Protein AF-A0A838IBS9-F1 (afdb_monomer_lite)

Sequence (353 aa):
MEKLVIDPVVRAILGPSQVSQVADMREHTDAVCVGCGGPIRPEDPAPATVVLGVSEDNVLYIRLAHERCAPSQVYDIAGELHSGLHAEVSFVAYPILRAPPVVPRAMIVFELARTVVIEELGGDQLKQSYVNRGWEPVTDTWDRVTAASVDGLCVRLRDDQIVVDEEDGEIIAFSNATAPPGWWEAGTADGCLLLYGSGLGLDRFSFERLNTALQASACAAATALVDLSEQPARSATAEEPEAPVELLGYAHALLVTRYFATRGDDPVRRARKQGLSAAETADRLVAELRRGPEGARFLQYVEANQESIGRAITHAVRTGDAPGKAVSDWVRARGSEAFSQIPEALRRKADPP

pLDDT: mean 73.92, std 16.53, range [31.03, 97.75]

Foldseek 3Di:
DAQEDADVVNVVLDDPVVVVLVSCCLQPHFFAAPQPRDTRHNPDPFHWAWEFEDEPNWTFWIAIHGCVRDHRDYHHPYDPPPPDVLPPFDKAKEWAQADPPDFLRTEIEMETDSRGDTVVPDLVNVQVVVVVQVWAQAQDQPNHDDTEARPQWEWEQDPNWTWTAGPVGTRDTHPPYDHDPPNLVSCQVGFYKYKYFYPCPPVDHDSVSVNVRSNVSRMTIHGHHYDYPPPPPPPPPPPPPQLPVVLLLVLLLLLLQVVQVVLVHRLVVVCVVVVHDSNRSSVVSLVVLCVDPNSVLSVVVCVVCSVVLRVQLSVCVVVVHDSSVSSVVVCVVCVCVVVVVPDPVVVVVSDDD

Radius of gyration: 24.0 Å; chains: 1; bounding box: 52×60×62 Å

Structure (mmCIF, N/CA/C/O backbone):
data_AF-A0A838IBS9-F1
#
_entry.id   AF-A0A838IBS9-F1
#
loop_
_atom_site.group_PDB
_atom_site.id
_atom_site.type_symbol
_atom_site.label_atom_id
_atom_site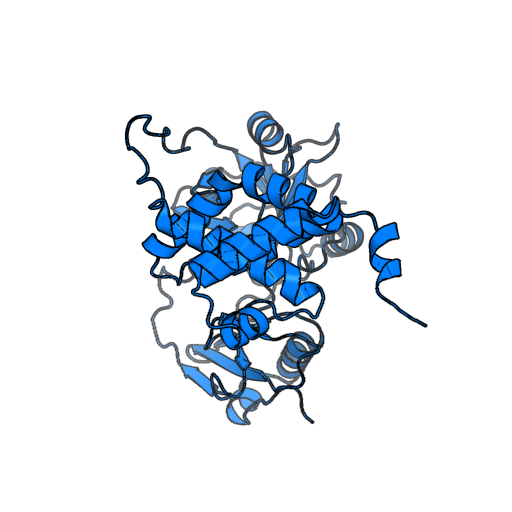.label_alt_id
_atom_site.label_comp_id
_atom_site.label_asym_id
_atom_site.label_entity_id
_atom_site.label_seq_id
_atom_site.pdbx_PDB_ins_code
_atom_site.Cartn_x
_atom_site.Cartn_y
_atom_site.Cartn_z
_atom_site.occupancy
_atom_site.B_iso_or_equiv
_atom_site.auth_seq_id
_atom_site.auth_comp_id
_atom_site.auth_asym_id
_atom_site.auth_atom_id
_atom_site.pdbx_PDB_model_num
ATOM 1 N N . MET A 1 1 ? -18.973 26.330 4.409 1.00 54.47 1 MET A N 1
ATOM 2 C CA . MET A 1 1 ? -19.674 25.032 4.329 1.00 54.47 1 MET A CA 1
ATOM 3 C C . MET A 1 1 ? -18.795 24.009 5.011 1.00 54.47 1 MET A C 1
ATOM 5 O O . MET A 1 1 ? -17.601 24.011 4.736 1.00 54.47 1 MET A O 1
ATOM 9 N N . GLU A 1 2 ? -19.353 23.218 5.923 1.00 74.50 2 GLU A N 1
ATOM 10 C CA . GLU A 1 2 ? -18.630 22.136 6.604 1.00 74.50 2 GLU A CA 1
ATOM 11 C C . GLU A 1 2 ? -18.304 21.049 5.561 1.00 74.50 2 GLU A C 1
ATOM 13 O O . GLU A 1 2 ? -19.198 20.596 4.848 1.00 74.50 2 GLU A O 1
ATOM 18 N N . LYS A 1 3 ? -17.021 20.695 5.386 1.00 85.56 3 LYS A N 1
ATOM 19 C CA . LYS A 1 3 ? -16.575 19.676 4.407 1.00 85.56 3 LYS A CA 1
ATOM 20 C C . LYS A 1 3 ? -16.765 18.239 4.9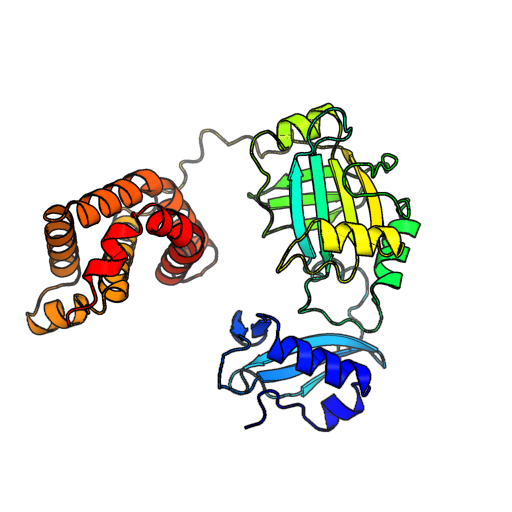06 1.00 85.56 3 LYS A C 1
ATOM 22 O O . LYS A 1 3 ? -16.649 17.292 4.124 1.00 85.56 3 LYS A O 1
ATOM 27 N N . LEU A 1 4 ? -17.033 18.091 6.198 1.00 91.12 4 LEU A N 1
ATOM 28 C CA . LEU A 1 4 ? -17.227 16.830 6.887 1.00 91.12 4 LEU A CA 1
ATOM 29 C C . LEU A 1 4 ? -18.498 16.926 7.729 1.00 91.12 4 LEU A C 1
ATOM 31 O O . LEU A 1 4 ? -18.645 17.843 8.530 1.00 91.12 4 LEU A O 1
ATOM 35 N N . VAL A 1 5 ? -19.402 15.976 7.547 1.00 93.69 5 VAL A N 1
ATOM 36 C CA . VAL A 1 5 ? -20.641 15.846 8.306 1.00 93.69 5 VAL A CA 1
ATOM 37 C C . VAL A 1 5 ? -20.498 14.623 9.199 1.00 93.69 5 VAL A C 1
ATOM 39 O O . VAL A 1 5 ? -20.396 13.492 8.723 1.00 93.69 5 VAL A O 1
ATOM 42 N N . ILE A 1 6 ? -20.473 14.863 10.506 1.00 90.75 6 ILE A N 1
ATOM 43 C CA . ILE A 1 6 ? -20.394 13.815 11.524 1.00 90.75 6 ILE A CA 1
ATOM 44 C C . ILE A 1 6 ? -21.649 13.908 12.379 1.00 90.75 6 ILE A C 1
ATOM 46 O O . ILE A 1 6 ? -21.844 14.918 13.068 1.00 90.75 6 ILE A O 1
ATOM 50 N N . ASP A 1 7 ? -22.481 12.871 12.313 1.00 91.00 7 ASP A N 1
ATOM 51 C CA . ASP A 1 7 ? -23.702 12.773 13.109 1.00 91.00 7 ASP A CA 1
ATOM 52 C C . ASP A 1 7 ? -23.371 12.786 14.618 1.00 91.00 7 ASP A C 1
ATOM 54 O O . ASP A 1 7 ? -22.329 12.251 15.011 1.00 91.00 7 ASP A O 1
ATOM 58 N N . PRO A 1 8 ? -24.209 13.383 15.489 1.00 87.19 8 PRO A N 1
ATOM 59 C CA . PRO A 1 8 ? -23.977 13.386 16.931 1.00 87.19 8 PRO A CA 1
ATOM 60 C C . PRO A 1 8 ? -23.744 12.000 17.542 1.00 87.19 8 PRO A C 1
ATOM 62 O O . PRO A 1 8 ? -22.942 11.895 18.464 1.00 87.19 8 PRO A O 1
ATOM 65 N N . VAL A 1 9 ? -24.388 10.946 17.028 1.00 80.00 9 VAL A N 1
ATOM 66 C CA . VAL A 1 9 ? -24.180 9.567 17.503 1.00 80.00 9 VAL A CA 1
ATOM 67 C C . VAL A 1 9 ? -22.760 9.100 17.183 1.00 80.00 9 VAL A C 1
ATOM 69 O O . VAL A 1 9 ? -22.073 8.564 18.045 1.00 80.00 9 VAL A O 1
ATOM 72 N N . VAL A 1 10 ? -22.276 9.389 15.974 1.00 84.06 10 VAL A N 1
ATOM 73 C CA . VAL A 1 10 ? -20.893 9.110 15.562 1.00 84.06 10 VAL A CA 1
ATOM 74 C C . VAL A 1 10 ? -19.900 9.949 16.377 1.00 84.06 10 VAL A C 1
ATOM 76 O O . VAL A 1 10 ? -18.894 9.420 16.837 1.00 84.06 10 VAL A O 1
ATOM 79 N N . ARG A 1 11 ? -20.189 11.237 16.625 1.00 86.25 11 ARG A N 1
ATOM 80 C CA . ARG A 1 11 ? -19.356 12.110 17.480 1.00 86.25 11 ARG A CA 1
ATOM 81 C C . ARG A 1 11 ? -19.348 11.697 18.953 1.00 86.25 11 ARG A C 1
ATOM 83 O O . ARG A 1 11 ? -18.433 12.088 19.660 1.00 86.25 11 ARG A O 1
ATOM 90 N N . ALA A 1 12 ? -20.375 11.002 19.434 1.00 81.00 12 ALA A N 1
ATOM 91 C CA . ALA A 1 12 ? -20.425 10.520 20.812 1.00 81.00 12 ALA A CA 1
ATOM 92 C C . ALA A 1 12 ? -19.533 9.290 21.018 1.00 81.00 12 ALA A C 1
ATOM 94 O O . ALA A 1 12 ? -19.007 9.107 22.112 1.00 81.00 12 ALA A O 1
ATOM 95 N N . ILE A 1 13 ? -19.363 8.479 19.969 1.00 78.75 13 ILE A N 1
ATOM 96 C CA . ILE A 1 13 ? -18.455 7.328 19.959 1.00 78.75 13 ILE A CA 1
ATOM 97 C C . ILE A 1 13 ? -17.017 7.792 19.722 1.00 78.75 13 ILE A C 1
ATOM 99 O O . ILE A 1 13 ? -16.114 7.381 20.438 1.00 78.75 13 ILE A O 1
ATOM 103 N N . LEU A 1 14 ? -16.803 8.688 18.753 1.00 77.38 14 LEU A N 1
ATOM 104 C CA . LEU A 1 14 ? -15.476 9.235 18.488 1.00 77.38 14 LEU A CA 1
ATOM 105 C C . LEU A 1 14 ? -15.066 10.239 19.568 1.00 77.38 14 LEU A C 1
ATOM 107 O O . LEU A 1 14 ? -15.686 11.287 19.738 1.00 77.38 14 LEU A O 1
ATOM 111 N N . GLY A 1 15 ? -13.947 9.981 20.235 1.00 74.31 15 GLY A N 1
ATOM 112 C CA . GLY A 1 15 ? -13.297 10.960 21.090 1.00 74.31 15 GLY A CA 1
ATOM 113 C C . GLY A 1 15 ? -12.860 12.220 20.317 1.00 74.31 15 GLY A C 1
ATOM 114 O O . GLY A 1 15 ? -12.680 12.192 19.094 1.00 74.31 15 GLY A O 1
ATOM 115 N N . PRO A 1 16 ? -12.608 13.348 21.012 1.00 73.31 16 PRO A N 1
ATOM 116 C CA . PRO A 1 16 ? -12.220 14.607 20.369 1.00 73.31 16 PRO A CA 1
ATOM 117 C C . PRO A 1 16 ? -10.980 14.498 19.471 1.00 73.31 16 PRO A C 1
ATOM 119 O O . PRO A 1 16 ? -10.898 15.169 18.445 1.00 73.31 16 PRO A O 1
ATOM 122 N N . SER A 1 17 ? -10.020 13.643 19.836 1.00 63.56 17 SER A N 1
ATOM 123 C CA . SER A 1 17 ? -8.810 13.390 19.046 1.00 63.56 17 SER A CA 1
ATOM 124 C C . SER A 1 17 ? -9.122 12.725 17.706 1.00 63.56 17 SER A C 1
ATOM 126 O O . SER A 1 17 ? -8.564 13.118 16.685 1.00 63.56 17 SER A O 1
ATOM 128 N N . GLN A 1 18 ? -10.033 11.756 17.685 1.00 74.12 18 GLN A N 1
ATOM 129 C CA . GLN A 1 18 ? -10.407 11.047 16.464 1.00 74.12 18 GLN A CA 1
ATOM 130 C C . GLN A 1 18 ? -11.252 11.918 15.550 1.00 74.12 18 GLN A C 1
ATOM 132 O O . GLN A 1 18 ? -11.064 11.893 14.341 1.00 74.12 18 GLN A O 1
ATOM 137 N N . VAL A 1 19 ? -12.141 12.743 16.108 1.00 81.69 19 VAL A N 1
ATOM 138 C CA . VAL A 1 19 ? -12.879 13.736 15.316 1.00 81.69 19 VAL A CA 1
ATOM 139 C C . VAL A 1 19 ? -11.907 14.643 14.555 1.00 81.69 19 VAL A C 1
ATOM 141 O O . VAL A 1 19 ? -12.093 14.852 13.356 1.00 81.69 19 VAL A O 1
ATOM 144 N N . SER A 1 20 ? -10.841 15.114 15.212 1.00 75.62 20 SER A N 1
ATOM 145 C CA . SER A 1 20 ? -9.780 15.880 14.548 1.00 75.62 20 SER A CA 1
ATOM 146 C C . SER A 1 20 ? -9.049 15.060 13.483 1.00 75.62 20 SER A C 1
ATOM 148 O O . SER A 1 20 ? -8.866 15.547 12.377 1.00 75.62 20 SER A O 1
ATOM 150 N N . GLN A 1 21 ? -8.707 13.797 13.752 1.00 71.38 21 GLN A N 1
ATOM 151 C CA . GLN A 1 21 ? -8.056 12.933 12.756 1.00 71.38 21 GLN A CA 1
ATOM 152 C C . GLN A 1 21 ? -8.924 12.690 11.514 1.00 71.38 21 GLN A C 1
ATOM 154 O O . GLN A 1 21 ? -8.414 12.654 10.397 1.00 71.38 21 GLN A O 1
ATOM 159 N N . VAL A 1 22 ? -10.237 12.531 11.680 1.00 82.19 22 VAL A N 1
ATOM 160 C CA . VAL A 1 22 ? -11.159 12.333 10.553 1.00 82.19 22 VAL A CA 1
ATOM 161 C C . VAL A 1 22 ? -11.346 13.633 9.768 1.00 82.19 22 VAL A C 1
ATOM 163 O O . VAL A 1 22 ? -11.448 13.596 8.539 1.00 82.19 22 VAL A O 1
ATOM 166 N N . ALA A 1 23 ? -11.330 14.782 10.450 1.00 84.12 23 ALA A N 1
ATOM 167 C CA . ALA A 1 23 ? -11.271 16.087 9.799 1.00 84.12 23 ALA A CA 1
ATOM 168 C C . ALA A 1 23 ? -9.978 16.240 8.981 1.00 84.12 23 ALA A C 1
ATOM 170 O O . ALA A 1 23 ? -10.056 16.534 7.789 1.00 84.12 23 ALA A O 1
ATOM 171 N N . ASP A 1 24 ? -8.820 15.917 9.561 1.00 76.69 24 ASP A N 1
ATOM 172 C CA . ASP A 1 24 ? -7.526 15.939 8.870 1.00 76.69 24 ASP A CA 1
ATOM 173 C C . ASP A 1 24 ? -7.515 14.981 7.669 1.00 76.69 24 ASP A C 1
ATOM 175 O O . ASP A 1 24 ? -7.035 15.328 6.587 1.00 76.69 24 ASP A O 1
ATOM 179 N N . MET A 1 25 ? -8.098 13.785 7.812 1.00 77.69 25 MET A N 1
ATOM 180 C CA . MET A 1 25 ? -8.249 12.832 6.712 1.00 77.69 25 MET A CA 1
ATOM 181 C C . MET A 1 25 ? -9.058 13.453 5.570 1.00 77.69 25 MET A C 1
ATOM 183 O O . MET A 1 25 ? -8.628 13.401 4.419 1.00 77.69 25 MET A O 1
ATOM 187 N N . ARG A 1 26 ? -10.187 14.103 5.877 1.00 87.44 26 ARG A N 1
ATOM 188 C CA . ARG A 1 26 ? -11.020 14.784 4.878 1.00 87.44 26 ARG A CA 1
ATOM 189 C C . ARG A 1 26 ? -10.322 15.986 4.232 1.00 87.44 26 ARG A C 1
ATOM 191 O O . ARG A 1 26 ? -10.604 16.289 3.070 1.00 87.44 26 ARG A O 1
ATOM 198 N N . GLU A 1 27 ? -9.468 16.693 4.962 1.00 83.81 27 GLU A N 1
ATOM 199 C CA . GLU A 1 27 ? -8.809 17.916 4.492 1.00 83.81 27 GLU A CA 1
ATOM 200 C C . GLU A 1 27 ? -7.491 17.674 3.759 1.00 83.81 27 GLU A C 1
ATOM 202 O O . GLU A 1 27 ? -7.042 18.549 3.013 1.00 83.81 27 GLU A O 1
ATOM 207 N N . HIS A 1 28 ? -6.857 16.519 3.955 1.00 77.12 28 HIS A N 1
ATOM 208 C CA . HIS A 1 28 ? -5.487 16.300 3.492 1.00 77.12 28 HIS A CA 1
ATOM 209 C C . HIS A 1 28 ? -5.256 14.976 2.764 1.00 77.12 28 HIS A C 1
ATOM 211 O O . HIS A 1 28 ? -4.199 14.824 2.150 1.00 77.12 28 HIS A O 1
ATOM 217 N N . THR A 1 29 ? -6.210 14.041 2.795 1.00 69.69 29 THR A N 1
ATOM 218 C CA . THR A 1 29 ? -6.041 12.695 2.229 1.00 69.69 29 THR A CA 1
ATOM 219 C C . THR A 1 29 ? -7.093 12.411 1.159 1.00 69.69 29 THR A C 1
ATOM 221 O O . THR A 1 29 ? -8.274 12.700 1.347 1.00 69.69 29 THR A O 1
ATOM 224 N N . ASP A 1 30 ? -6.672 11.811 0.042 1.00 72.31 30 ASP A N 1
ATOM 225 C CA . ASP A 1 30 ? -7.598 11.216 -0.923 1.00 72.31 30 ASP A CA 1
ATOM 226 C C . ASP A 1 30 ? -8.179 9.936 -0.311 1.00 72.31 30 ASP A C 1
ATOM 228 O O . ASP A 1 30 ? -7.480 8.939 -0.127 1.00 72.31 30 ASP A O 1
ATOM 232 N N . ALA A 1 31 ? -9.464 9.965 0.024 1.00 76.12 31 ALA A N 1
ATOM 233 C CA . ALA A 1 31 ? -10.184 8.819 0.559 1.00 76.12 31 ALA A CA 1
ATOM 234 C C . ALA A 1 31 ? -11.005 8.121 -0.534 1.00 76.12 31 ALA A C 1
ATOM 236 O O . ALA A 1 31 ? -11.251 8.666 -1.611 1.00 76.12 31 ALA A O 1
ATOM 237 N N . VAL A 1 32 ? -11.470 6.908 -0.245 1.00 71.19 32 VAL A N 1
ATOM 238 C CA . VAL A 1 32 ? -12.400 6.169 -1.106 1.00 71.19 32 VAL A CA 1
ATOM 239 C C . VAL A 1 32 ? -13.756 6.109 -0.420 1.00 71.19 32 VAL A C 1
ATOM 241 O O . VAL A 1 32 ? -13.866 5.710 0.737 1.00 71.19 32 VAL A O 1
ATOM 244 N N . CYS A 1 33 ? -14.803 6.508 -1.137 1.00 74.06 33 CYS A N 1
ATOM 245 C CA . CYS A 1 33 ? -16.167 6.449 -0.646 1.00 74.06 33 CYS A CA 1
ATOM 246 C C . CYS A 1 33 ? -16.599 4.997 -0.435 1.00 74.06 33 CYS A C 1
ATOM 248 O O . CYS A 1 33 ? -16.766 4.264 -1.409 1.00 74.06 33 CYS A O 1
ATOM 250 N N . VAL A 1 34 ? -16.908 4.622 0.807 1.00 70.38 34 VAL A N 1
ATOM 251 C CA . VAL A 1 34 ? -17.355 3.256 1.135 1.00 70.38 34 VAL A CA 1
ATOM 252 C C . VAL A 1 34 ? -18.645 2.842 0.411 1.00 70.38 34 VAL A C 1
ATOM 254 O O . VAL A 1 34 ? -18.821 1.673 0.098 1.00 70.38 34 VAL A O 1
ATOM 257 N N . GLY A 1 35 ? -19.533 3.788 0.086 1.00 66.44 35 GLY A N 1
ATOM 258 C CA . GLY A 1 35 ? -20.798 3.478 -0.591 1.00 66.44 35 GLY A CA 1
ATOM 259 C C . GLY A 1 35 ? -20.697 3.275 -2.108 1.00 66.44 35 GLY A C 1
ATOM 260 O O . GLY A 1 35 ? -21.482 2.521 -2.668 1.00 66.44 35 GLY A O 1
ATOM 261 N N . CYS A 1 36 ? -19.770 3.950 -2.802 1.00 63.50 36 CYS A N 1
ATOM 262 C CA . CYS A 1 36 ? -19.709 3.911 -4.277 1.00 63.50 36 CYS A CA 1
ATOM 263 C C . CYS A 1 36 ? -18.331 3.583 -4.865 1.00 63.50 36 CYS A C 1
ATOM 265 O O . CYS A 1 36 ? -18.193 3.545 -6.085 1.00 63.50 36 CYS A O 1
ATOM 267 N N . GLY A 1 37 ? -17.299 3.426 -4.031 1.00 59.25 37 GLY A N 1
ATOM 268 C CA . GLY A 1 37 ? -15.913 3.207 -4.458 1.00 59.25 37 GLY A CA 1
ATOM 269 C C . GLY A 1 37 ? -15.256 4.399 -5.169 1.00 59.25 37 GLY A C 1
ATOM 270 O O . GLY A 1 37 ? -14.100 4.317 -5.569 1.00 59.25 37 GLY A O 1
ATOM 271 N N . GLY A 1 38 ? -15.972 5.512 -5.358 1.00 62.84 38 GLY A N 1
ATOM 272 C CA . GLY A 1 38 ? -15.431 6.733 -5.958 1.00 62.84 38 GLY A CA 1
ATOM 273 C C . GLY A 1 38 ? -14.512 7.504 -5.000 1.00 62.84 38 GLY A C 1
ATOM 274 O O . GLY A 1 38 ? -14.662 7.370 -3.786 1.00 62.84 38 GLY A O 1
ATOM 275 N N . PRO A 1 39 ? -13.591 8.334 -5.517 1.00 76.88 39 PRO A N 1
ATOM 276 C CA . PRO A 1 39 ? -12.686 9.120 -4.683 1.00 76.88 39 PRO A CA 1
ATOM 277 C C . PRO A 1 39 ? -13.433 10.219 -3.914 1.00 76.88 39 PRO A C 1
ATOM 279 O O . PRO A 1 39 ? -14.420 10.750 -4.416 1.00 76.88 39 PRO A O 1
ATOM 282 N N . ILE A 1 40 ? -12.922 10.567 -2.735 1.00 81.88 40 ILE A N 1
ATOM 283 C CA . ILE A 1 40 ? -13.289 11.731 -1.922 1.00 81.88 40 ILE A CA 1
ATOM 284 C C . ILE A 1 40 ? -12.001 12.521 -1.706 1.00 81.88 40 ILE A C 1
ATOM 286 O O . ILE A 1 40 ? -11.132 12.088 -0.950 1.00 81.88 40 ILE A O 1
ATOM 290 N N . ARG A 1 41 ? -11.866 13.659 -2.381 1.00 87.00 41 ARG A N 1
ATOM 291 C CA . ARG A 1 41 ? -10.636 14.453 -2.386 1.00 87.00 41 ARG A CA 1
ATOM 292 C C . ARG A 1 41 ? -10.712 15.670 -1.466 1.00 87.00 41 ARG A C 1
ATOM 294 O O . ARG A 1 41 ? -11.793 16.246 -1.291 1.00 87.00 41 ARG A O 1
ATOM 301 N N . PRO A 1 42 ? -9.581 16.151 -0.930 1.00 86.38 42 PRO A N 1
ATOM 302 C CA . PRO A 1 42 ? -9.502 17.398 -0.167 1.00 86.38 42 PRO A CA 1
ATOM 303 C C . PRO A 1 42 ? -10.165 18.611 -0.832 1.00 86.38 42 PRO A C 1
ATOM 305 O O . PRO A 1 42 ? -10.855 19.404 -0.177 1.00 86.38 42 PRO A O 1
ATOM 308 N N . GLU A 1 43 ? -9.975 18.752 -2.143 1.00 87.31 43 GLU A N 1
ATOM 309 C CA . GLU A 1 43 ? -10.518 19.841 -2.949 1.00 87.31 43 GLU A CA 1
ATOM 310 C C . GLU A 1 43 ? -12.014 19.708 -3.243 1.00 87.31 43 GLU A C 1
ATOM 312 O O . GLU A 1 43 ? -12.634 20.700 -3.636 1.00 87.31 43 GLU A O 1
ATOM 317 N N . ASP A 1 44 ? -12.610 18.529 -3.029 1.00 86.94 44 ASP A N 1
ATOM 318 C CA . ASP A 1 44 ? -14.016 18.320 -3.346 1.00 86.94 44 ASP A CA 1
ATOM 319 C C . ASP A 1 44 ? -14.885 19.268 -2.507 1.00 86.94 44 ASP A C 1
ATOM 321 O O . ASP A 1 44 ? -14.740 19.331 -1.281 1.00 86.94 44 ASP A O 1
ATOM 325 N N . PRO A 1 45 ? -15.806 20.020 -3.131 1.00 84.62 45 PRO A N 1
ATOM 326 C CA . PRO A 1 45 ? -16.685 20.932 -2.407 1.00 84.62 45 PRO A CA 1
ATOM 327 C C . PRO A 1 45 ? -17.842 20.199 -1.717 1.00 84.62 45 PRO A C 1
ATOM 329 O O . PRO A 1 45 ? -18.486 20.767 -0.836 1.00 84.62 45 PRO A O 1
ATOM 332 N N . ALA A 1 46 ? -18.124 18.957 -2.125 1.00 86.81 46 ALA A N 1
ATOM 333 C CA . ALA A 1 46 ? -19.166 18.136 -1.528 1.00 86.81 46 ALA A CA 1
ATOM 334 C C . ALA A 1 46 ? -18.741 17.648 -0.130 1.00 86.81 46 ALA A C 1
ATOM 336 O O . ALA A 1 46 ? -17.594 17.213 0.049 1.00 86.81 46 ALA A O 1
ATOM 337 N N . PRO A 1 47 ? -19.644 17.698 0.862 1.00 90.81 47 PRO A N 1
ATOM 338 C CA . PRO A 1 47 ? -19.362 17.154 2.177 1.00 90.81 47 PRO A CA 1
ATOM 339 C C . PRO A 1 47 ? -19.207 15.629 2.120 1.00 90.81 47 PRO A C 1
ATOM 341 O O . PRO A 1 47 ? -19.912 14.923 1.388 1.00 90.81 47 PRO A O 1
ATOM 344 N N . ALA A 1 48 ? -18.266 15.129 2.913 1.00 92.44 48 ALA A N 1
ATOM 345 C CA . ALA A 1 48 ? -18.159 13.711 3.218 1.00 92.44 48 ALA A CA 1
ATOM 346 C C . ALA A 1 48 ? -18.874 13.411 4.537 1.00 92.44 48 ALA A C 1
ATOM 348 O O . ALA A 1 48 ? -18.941 14.267 5.414 1.00 92.44 48 ALA A O 1
ATOM 349 N N . THR A 1 49 ? -19.370 12.197 4.689 1.00 93.56 49 THR A N 1
ATOM 350 C CA . THR A 1 49 ? -19.960 11.661 5.916 1.00 93.56 49 THR A CA 1
ATOM 351 C C . THR A 1 49 ? -19.070 10.576 6.502 1.00 93.56 49 THR A C 1
ATOM 353 O O . THR A 1 49 ? -18.287 9.945 5.788 1.00 93.56 49 THR A O 1
ATOM 356 N N . VAL A 1 50 ? -19.189 10.358 7.810 1.00 90.00 50 VAL A N 1
ATOM 357 C CA . VAL A 1 50 ? -18.394 9.363 8.540 1.00 90.00 50 VAL A CA 1
ATOM 358 C C . VAL A 1 50 ? -19.226 8.123 8.828 1.00 90.00 50 VAL A C 1
ATOM 360 O O . VAL A 1 50 ? -20.273 8.221 9.468 1.00 90.00 50 VAL A O 1
ATOM 363 N N . VAL A 1 51 ? -18.739 6.969 8.381 1.00 82.44 51 VAL A N 1
ATOM 364 C CA . VAL A 1 51 ? -19.332 5.655 8.632 1.00 82.44 51 VAL A CA 1
ATOM 365 C C . VAL A 1 51 ? -18.425 4.883 9.584 1.00 82.44 51 VAL A C 1
ATOM 367 O O . VAL A 1 51 ? -17.264 4.629 9.256 1.00 82.44 51 VAL A O 1
ATOM 370 N N . LEU A 1 52 ? -18.967 4.507 10.740 1.00 83.56 52 LEU A N 1
ATOM 371 C CA . LEU A 1 52 ? -18.271 3.717 11.754 1.00 83.56 52 LEU A CA 1
ATOM 372 C C . LEU A 1 52 ? -18.705 2.260 11.712 1.00 83.56 52 LEU A C 1
ATOM 374 O O . LEU A 1 52 ? -19.896 1.984 11.599 1.00 83.56 52 LEU A O 1
ATOM 378 N N . GLY A 1 53 ? -17.749 1.349 11.846 1.00 77.19 53 GLY A N 1
ATOM 379 C CA . GLY A 1 53 ? -17.996 -0.015 12.304 1.00 77.19 53 GLY A CA 1
ATOM 380 C C . GLY A 1 53 ? -17.557 -0.118 13.756 1.00 77.19 53 GLY A C 1
ATOM 381 O O . GLY A 1 53 ? -16.425 0.253 14.059 1.00 77.19 53 GLY A O 1
ATOM 382 N N . VAL A 1 54 ? -18.436 -0.576 14.640 1.00 78.00 54 VAL A N 1
ATOM 383 C CA . VAL A 1 54 ? -18.145 -0.814 16.059 1.00 78.00 54 VAL A CA 1
ATOM 384 C C . VAL A 1 54 ? -18.461 -2.263 16.403 1.00 78.00 54 VAL A C 1
ATOM 386 O O . VAL A 1 54 ? -19.350 -2.848 15.797 1.00 78.00 54 VAL A O 1
ATOM 389 N N . SER A 1 55 ? -17.749 -2.846 17.357 1.00 74.06 55 SER A N 1
ATOM 390 C CA . SER A 1 55 ? -18.116 -4.124 17.973 1.00 74.06 55 SER A CA 1
ATOM 391 C C . SER A 1 55 ? -18.030 -3.951 19.472 1.00 74.06 55 SER A C 1
ATOM 393 O O . SER A 1 55 ? -16.980 -3.552 19.976 1.00 74.06 55 SER A O 1
ATOM 395 N N . GLU A 1 56 ? -19.122 -4.265 20.165 1.00 74.19 56 GLU A N 1
ATOM 396 C CA . GLU A 1 56 ? -19.278 -3.993 21.595 1.00 74.19 56 GLU A CA 1
ATOM 397 C C . GLU A 1 56 ? -19.002 -2.506 21.887 1.00 74.19 56 GLU A C 1
ATOM 399 O O . GLU A 1 56 ? -19.839 -1.663 21.570 1.00 74.19 56 GLU A O 1
ATOM 404 N N . ASP A 1 57 ? -17.815 -2.183 22.406 1.00 65.44 57 ASP A N 1
ATOM 405 C CA . ASP A 1 57 ? -17.404 -0.829 22.790 1.00 65.44 57 ASP A CA 1
ATOM 406 C C . ASP A 1 57 ? -16.223 -0.280 21.963 1.00 65.44 57 ASP A C 1
ATOM 408 O O . ASP A 1 57 ? -15.710 0.797 22.266 1.00 65.44 57 ASP A O 1
ATOM 412 N N . ASN A 1 58 ? -15.782 -0.988 20.918 1.00 64.12 58 ASN A N 1
ATOM 413 C CA . ASN A 1 58 ? -14.574 -0.638 20.169 1.00 64.12 58 ASN A CA 1
ATOM 414 C C . ASN A 1 58 ? -14.875 -0.205 18.733 1.00 64.12 58 ASN A C 1
ATOM 416 O O . ASN A 1 58 ? -15.617 -0.876 18.011 1.00 64.12 58 ASN A O 1
ATOM 420 N N . VAL A 1 59 ? -14.258 0.895 18.281 1.00 67.06 59 VAL A N 1
ATOM 421 C CA . VAL A 1 59 ? -14.312 1.311 16.873 1.00 67.06 59 VAL A CA 1
ATOM 422 C C . VAL A 1 59 ? -13.375 0.436 16.041 1.00 67.06 59 VAL A C 1
ATOM 424 O O . VAL A 1 59 ? -12.148 0.548 16.115 1.00 67.06 59 VAL A O 1
ATOM 427 N N . LEU A 1 60 ? -13.974 -0.406 15.200 1.00 62.09 60 LEU A N 1
ATOM 428 C CA . LEU A 1 60 ? -13.276 -1.311 14.292 1.00 62.09 60 LEU A CA 1
ATOM 429 C C . LEU A 1 60 ? -12.797 -0.614 13.022 1.00 62.09 60 LEU A C 1
ATOM 431 O O . LEU A 1 60 ? -11.735 -0.940 12.510 1.00 62.09 60 LEU A O 1
ATOM 435 N N . TYR A 1 61 ? -13.572 0.323 12.477 1.00 70.19 61 TYR A N 1
ATOM 436 C CA . TYR A 1 61 ? -13.127 1.145 11.354 1.00 70.19 61 TYR A CA 1
ATOM 437 C C . TYR A 1 61 ? -13.848 2.490 11.303 1.00 70.19 61 TYR A C 1
ATOM 439 O O . TYR A 1 61 ? -15.022 2.610 11.658 1.00 70.19 61 TYR A O 1
ATOM 447 N N . ILE A 1 62 ? -13.165 3.482 10.731 1.00 76.88 62 ILE A N 1
ATOM 448 C CA . ILE A 1 62 ? -13.737 4.765 10.320 1.00 76.88 62 ILE A CA 1
ATOM 449 C C . ILE A 1 62 ? -13.544 4.927 8.815 1.00 76.88 62 ILE A C 1
ATOM 451 O O . ILE A 1 62 ? -12.414 5.031 8.345 1.00 76.88 62 ILE A O 1
ATOM 455 N N . ARG A 1 63 ? -14.637 4.979 8.050 1.00 81.06 63 ARG A N 1
ATOM 456 C CA . ARG A 1 63 ? -14.600 5.207 6.597 1.00 81.06 63 ARG A CA 1
ATOM 457 C C . ARG A 1 63 ? -15.342 6.486 6.228 1.00 81.06 63 ARG A C 1
ATOM 459 O O . ARG A 1 63 ? -16.299 6.880 6.894 1.00 81.06 63 ARG A O 1
ATOM 466 N N . LEU A 1 64 ? -14.921 7.122 5.135 1.00 86.31 64 LEU A N 1
ATOM 467 C CA . LEU A 1 64 ? -15.648 8.249 4.555 1.00 86.31 64 LEU A CA 1
ATOM 468 C C . LEU A 1 64 ? -16.622 7.764 3.481 1.00 86.31 64 LEU A C 1
ATOM 470 O O . LEU A 1 64 ? -16.333 6.857 2.698 1.00 86.31 64 LEU A O 1
ATOM 474 N N . ALA A 1 65 ? -17.773 8.415 3.400 1.00 84.00 65 ALA A N 1
ATOM 475 C CA . ALA A 1 65 ? -18.668 8.331 2.261 1.00 84.00 65 ALA A CA 1
ATOM 476 C C . ALA A 1 65 ? -18.924 9.728 1.701 1.00 84.00 65 ALA A C 1
ATOM 478 O O . ALA A 1 65 ? -18.794 10.726 2.399 1.00 84.00 65 ALA A O 1
ATOM 479 N N . HIS A 1 66 ? -19.308 9.823 0.430 1.00 87.56 66 HIS A N 1
ATOM 480 C CA . HIS A 1 66 ? -20.017 11.019 -0.000 1.00 87.56 66 HIS A CA 1
ATOM 481 C C . HIS A 1 66 ? -21.319 11.099 0.792 1.00 87.56 66 HIS A C 1
ATOM 483 O O . HIS A 1 66 ? -21.991 10.074 0.929 1.00 87.56 66 HIS A O 1
ATOM 489 N N . GLU A 1 67 ? -21.726 12.299 1.198 1.00 91.44 67 GLU A N 1
ATOM 490 C CA . GLU A 1 67 ? -22.989 12.501 1.920 1.00 91.44 67 GLU A CA 1
ATOM 491 C C . GLU A 1 67 ? -24.190 11.865 1.196 1.00 91.44 67 GLU A C 1
ATOM 493 O O . GLU A 1 67 ? -25.051 11.246 1.813 1.00 91.44 67 GLU A O 1
ATOM 498 N N . ARG A 1 68 ? -24.205 11.927 -0.142 1.00 88.50 68 ARG A N 1
ATOM 499 C CA . ARG A 1 68 ? -25.246 11.303 -0.976 1.00 88.50 68 ARG A CA 1
ATOM 500 C C . ARG A 1 68 ? -25.193 9.772 -1.051 1.00 88.50 68 ARG A C 1
ATOM 502 O O . ARG A 1 68 ? -26.168 9.167 -1.480 1.00 88.50 68 ARG A O 1
ATOM 509 N N . CYS A 1 69 ? -24.042 9.161 -0.770 1.00 73.81 69 CYS A N 1
ATOM 510 C CA . CYS A 1 69 ? -23.838 7.719 -0.926 1.00 73.81 69 CYS A CA 1
ATOM 511 C C . CYS A 1 69 ? -24.155 6.960 0.361 1.00 73.81 69 CYS A C 1
ATOM 513 O O . CYS A 1 69 ? -24.662 5.846 0.287 1.00 73.81 69 CYS A O 1
ATOM 515 N N . ALA A 1 70 ? -23.851 7.542 1.521 1.00 81.62 70 ALA A N 1
ATOM 516 C CA . ALA A 1 70 ? -24.257 7.007 2.812 1.00 81.62 70 ALA A CA 1
ATOM 517 C C . ALA A 1 70 ? -24.353 8.142 3.843 1.00 81.62 70 ALA A C 1
ATOM 519 O O . ALA A 1 70 ? -23.509 9.042 3.824 1.00 81.62 70 ALA A O 1
ATOM 520 N N . PRO A 1 71 ? -25.337 8.114 4.756 1.00 87.62 71 PRO A N 1
ATOM 521 C CA . PRO A 1 71 ? -25.377 9.054 5.867 1.00 87.62 71 PRO A CA 1
ATOM 522 C C . PRO A 1 71 ? -24.233 8.773 6.849 1.00 87.62 71 PRO A C 1
ATOM 524 O O . PRO A 1 71 ? -23.638 7.692 6.843 1.00 87.62 71 PRO A O 1
ATOM 527 N N . SER A 1 72 ? -23.936 9.745 7.712 1.00 91.00 72 SER A N 1
ATOM 528 C CA . SER A 1 72 ? -23.046 9.484 8.840 1.00 91.00 72 SER A CA 1
ATOM 529 C C . SER A 1 72 ? -23.772 8.582 9.836 1.00 91.00 72 SER A C 1
ATOM 531 O O . SER A 1 72 ? -24.876 8.910 10.261 1.00 91.00 72 SER A O 1
ATOM 533 N N . GLN A 1 73 ? -23.200 7.419 10.138 1.00 84.50 73 GLN A N 1
ATOM 534 C CA . GLN A 1 73 ? -23.876 6.382 10.918 1.00 84.50 73 GLN A CA 1
ATOM 535 C C . GLN A 1 73 ? -22.892 5.380 11.521 1.00 84.50 73 GLN A C 1
ATOM 537 O O . GLN A 1 73 ? -21.713 5.348 11.161 1.00 84.50 73 GLN A O 1
ATOM 542 N N . VAL A 1 74 ? -23.417 4.546 12.414 1.00 79.69 74 VAL A N 1
ATOM 543 C CA . VAL A 1 74 ? -22.697 3.505 13.146 1.00 79.69 74 VAL A CA 1
ATOM 544 C C . VAL A 1 74 ? -23.281 2.145 12.774 1.00 79.69 74 VAL A C 1
ATOM 546 O O . VAL A 1 74 ? -24.499 1.979 12.787 1.00 79.69 74 VAL A O 1
ATOM 549 N N . TYR A 1 75 ? -22.418 1.189 12.453 1.00 75.00 75 TYR A N 1
ATOM 550 C CA . TYR A 1 75 ? -22.756 -0.212 12.239 1.00 75.00 75 TYR A CA 1
ATOM 551 C C . TYR A 1 75 ? -22.216 -1.042 13.399 1.00 75.00 75 TYR A C 1
ATOM 553 O O . TYR A 1 75 ? -21.011 -1.045 13.622 1.00 75.00 75 TYR A O 1
ATOM 561 N N . ASP A 1 76 ? -23.103 -1.735 14.108 1.00 72.19 76 ASP A N 1
ATOM 562 C CA . ASP A 1 76 ? -22.734 -2.719 15.128 1.00 72.19 76 ASP A CA 1
ATOM 563 C C . ASP A 1 76 ? -22.427 -4.064 14.451 1.00 72.19 76 ASP A C 1
ATOM 565 O O . ASP A 1 76 ? -23.285 -4.654 13.788 1.00 72.19 76 ASP A O 1
ATOM 569 N N . ILE A 1 77 ? -21.180 -4.506 14.567 1.00 62.47 77 ILE A N 1
ATOM 570 C CA . ILE A 1 77 ? -20.620 -5.714 13.967 1.00 62.47 77 ILE A CA 1
ATOM 571 C C . ILE A 1 77 ? -20.464 -6.738 15.092 1.00 62.47 77 ILE A C 1
ATOM 573 O O . ILE A 1 77 ? -19.365 -7.053 15.544 1.00 62.47 77 ILE A O 1
ATOM 577 N N . ALA A 1 78 ? -21.592 -7.236 15.591 1.00 46.84 78 ALA A N 1
ATOM 578 C CA . ALA A 1 78 ? -21.603 -8.231 16.651 1.00 46.84 78 ALA A CA 1
ATOM 579 C C . ALA A 1 78 ? -21.055 -9.585 16.155 1.00 46.84 78 ALA A C 1
ATOM 581 O O . ALA A 1 78 ? -21.643 -10.224 15.284 1.00 46.84 78 ALA A O 1
ATOM 582 N N . GLY A 1 79 ? -19.972 -10.073 16.767 1.00 46.88 79 GLY A N 1
ATOM 583 C CA . GLY A 1 79 ? -19.690 -11.514 16.852 1.00 46.88 79 GLY A CA 1
ATOM 584 C C . GLY A 1 79 ? -19.043 -12.224 15.652 1.00 46.88 79 GLY A C 1
ATOM 585 O O . GLY A 1 79 ? -18.919 -13.444 15.706 1.00 46.88 79 GLY A O 1
ATOM 586 N N . GLU A 1 80 ? -18.565 -11.528 14.617 1.00 37.34 80 GLU A N 1
ATOM 587 C CA . GLU A 1 80 ? -17.850 -12.151 13.474 1.00 37.34 80 GLU A CA 1
ATOM 588 C C . GLU A 1 80 ? -16.331 -11.885 13.469 1.00 37.34 80 GLU A C 1
ATOM 590 O O . GLU A 1 80 ? -15.656 -11.936 12.445 1.00 37.34 80 GLU A O 1
ATOM 595 N N . LEU A 1 81 ? -15.751 -11.643 14.645 1.00 41.06 81 LEU A N 1
ATOM 596 C CA . LEU A 1 81 ? -14.317 -11.393 14.834 1.00 41.06 81 LEU A CA 1
ATOM 597 C C . LEU A 1 81 ? -13.545 -12.657 15.240 1.00 41.06 81 LEU A C 1
ATOM 599 O O . LEU A 1 81 ? -12.635 -12.617 16.064 1.00 41.06 81 LEU A O 1
ATOM 603 N N . HIS A 1 82 ? -13.920 -13.822 14.712 1.00 33.88 82 HIS A N 1
ATOM 604 C CA . HIS A 1 82 ? -13.153 -15.055 14.896 1.00 33.88 82 HIS A CA 1
ATOM 605 C C . HIS A 1 82 ? -12.626 -15.516 13.534 1.00 33.88 82 HIS A C 1
ATOM 607 O O . HIS A 1 82 ? -13.382 -15.896 12.648 1.00 33.88 82 HIS A O 1
ATOM 613 N N . SER A 1 83 ? -11.299 -15.471 13.380 1.00 33.16 83 SER A N 1
ATOM 614 C CA . SER A 1 83 ? -10.484 -16.017 12.274 1.00 33.16 83 SER A CA 1
ATOM 615 C C . SER A 1 83 ? -10.511 -15.344 10.886 1.00 33.16 83 SER A C 1
ATOM 617 O O . SER A 1 83 ? -9.723 -15.748 10.039 1.00 33.16 83 SER A O 1
ATOM 619 N N . GLY A 1 84 ? -11.310 -14.297 10.645 1.00 32.88 84 GLY A N 1
ATOM 620 C CA . GLY A 1 84 ? -11.425 -13.675 9.307 1.00 32.88 84 GLY A CA 1
ATOM 621 C C . GLY A 1 84 ? -10.818 -12.276 9.118 1.00 32.88 84 GLY A C 1
ATOM 622 O O . GLY A 1 84 ? -10.653 -11.837 7.982 1.00 32.88 84 GLY A O 1
ATOM 623 N N . LEU A 1 85 ? -10.468 -11.551 10.187 1.00 37.97 85 LEU A N 1
ATOM 624 C CA . LEU A 1 85 ? -10.184 -10.109 10.074 1.00 37.97 85 LEU A CA 1
ATOM 625 C C . LEU A 1 85 ? -8.804 -9.716 9.532 1.00 37.97 85 LEU A C 1
ATOM 627 O O . LEU A 1 85 ? -8.518 -8.527 9.415 1.00 37.97 85 LEU A O 1
ATOM 631 N N . HIS A 1 86 ? -7.965 -10.674 9.142 1.00 41.75 86 HIS A N 1
ATOM 632 C CA . HIS A 1 86 ? -6.773 -10.360 8.350 1.00 41.75 86 HIS A CA 1
ATOM 633 C C . HIS A 1 86 ? -7.106 -10.098 6.866 1.00 41.75 86 HIS A C 1
ATOM 635 O O . HIS A 1 86 ? -6.308 -9.470 6.179 1.00 41.75 86 HIS A O 1
ATOM 641 N N . ALA A 1 87 ? -8.305 -10.466 6.389 1.00 35.81 87 ALA A N 1
ATOM 642 C CA . ALA A 1 87 ? -8.701 -10.321 4.984 1.00 35.81 87 ALA A CA 1
ATOM 643 C C . ALA A 1 87 ? -9.151 -8.901 4.566 1.00 35.81 87 ALA A C 1
ATOM 645 O O . ALA A 1 87 ? -9.274 -8.633 3.374 1.00 35.81 87 ALA A O 1
ATOM 646 N N . GLU A 1 88 ? -9.384 -7.972 5.504 1.00 48.84 88 GLU A N 1
ATOM 647 C CA . GLU A 1 88 ? -9.850 -6.607 5.180 1.00 48.84 88 GLU A CA 1
ATOM 648 C C . GLU A 1 88 ? -8.908 -5.485 5.646 1.00 48.84 88 GLU A C 1
ATOM 650 O O . GLU A 1 88 ? -9.246 -4.298 5.577 1.00 48.84 88 GLU A O 1
ATOM 655 N N . VAL A 1 89 ? -7.697 -5.827 6.090 1.00 58.03 89 VAL A N 1
ATOM 656 C CA . VAL A 1 89 ? -6.675 -4.830 6.411 1.00 58.03 89 VAL A CA 1
ATOM 657 C C . VAL A 1 89 ? -5.943 -4.450 5.127 1.00 58.03 89 VAL A C 1
ATOM 659 O O . VAL A 1 89 ? -5.100 -5.183 4.621 1.00 58.03 89 VAL A O 1
ATOM 662 N N . SER A 1 90 ? -6.281 -3.288 4.570 1.00 68.56 90 SER A N 1
ATOM 663 C CA . SER A 1 90 ? -5.578 -2.760 3.398 1.00 68.56 90 SER A CA 1
ATOM 664 C C . SER A 1 90 ? -4.248 -2.139 3.814 1.00 68.56 90 SER A C 1
ATOM 666 O O . SER A 1 90 ? -4.219 -1.194 4.604 1.00 68.56 90 SER A O 1
ATOM 668 N N . PHE A 1 91 ? -3.152 -2.630 3.243 1.00 77.25 91 PHE A N 1
ATOM 669 C CA . PHE A 1 91 ? -1.826 -2.040 3.395 1.00 77.25 91 PHE A CA 1
ATOM 670 C C . PHE A 1 91 ? -1.438 -1.251 2.147 1.00 77.25 91 PHE A C 1
ATOM 672 O O . PHE A 1 91 ? -1.812 -1.587 1.023 1.00 77.25 91 PHE A O 1
ATOM 679 N N . VAL A 1 92 ? -0.654 -0.196 2.344 1.00 79.06 92 VAL A N 1
ATOM 680 C CA . VAL A 1 92 ? 0.075 0.468 1.262 1.00 79.06 92 VAL A CA 1
ATOM 681 C C . VAL A 1 92 ? 1.516 0.005 1.341 1.00 79.06 92 VAL A C 1
ATOM 683 O O . VAL A 1 92 ? 2.085 -0.009 2.429 1.00 79.06 92 VAL A O 1
ATOM 686 N N . ALA A 1 93 ? 2.103 -0.361 0.204 1.00 89.12 93 ALA A N 1
ATOM 687 C CA . ALA A 1 93 ? 3.489 -0.793 0.128 1.00 89.12 93 ALA A CA 1
ATOM 688 C C . ALA A 1 93 ? 4.283 0.005 -0.904 1.00 89.12 93 ALA A C 1
ATOM 690 O O . ALA A 1 93 ? 3.773 0.421 -1.944 1.00 89.12 93 ALA A O 1
ATOM 691 N N . TYR A 1 94 ? 5.564 0.180 -0.606 1.00 91.44 94 TYR A N 1
ATOM 692 C CA . TYR A 1 94 ? 6.540 0.858 -1.435 1.00 91.44 94 TYR A CA 1
ATOM 693 C C . TYR A 1 94 ? 7.790 -0.029 -1.576 1.00 91.44 94 TYR A C 1
ATOM 695 O O . TYR A 1 94 ? 8.622 -0.079 -0.661 1.00 91.44 94 TYR A O 1
ATOM 703 N N . PRO A 1 95 ? 7.927 -0.769 -2.693 1.00 94.31 95 PRO A N 1
ATOM 704 C CA . PRO A 1 95 ? 9.113 -1.570 -2.976 1.00 94.31 95 PRO A CA 1
ATOM 705 C C . PRO A 1 95 ? 10.336 -0.696 -3.287 1.00 94.31 95 PRO A C 1
ATOM 707 O O . PRO A 1 95 ? 10.263 0.264 -4.054 1.00 94.31 95 PRO A O 1
ATOM 710 N N . ILE A 1 96 ? 11.489 -1.053 -2.727 1.00 95.00 96 ILE A N 1
ATOM 711 C CA . ILE A 1 96 ? 12.759 -0.333 -2.866 1.00 95.00 96 ILE A CA 1
ATOM 712 C C . ILE A 1 96 ? 13.849 -1.319 -3.278 1.00 95.00 96 ILE A C 1
ATOM 714 O O . ILE A 1 96 ? 14.015 -2.370 -2.660 1.00 95.00 96 ILE A O 1
ATOM 718 N N . LEU A 1 97 ? 14.628 -0.958 -4.301 1.00 96.06 97 LEU A N 1
ATOM 719 C CA . LEU A 1 97 ? 15.887 -1.627 -4.629 1.00 96.06 97 LEU A CA 1
ATOM 720 C C . LEU A 1 97 ? 17.051 -0.820 -4.045 1.00 96.06 97 LEU A C 1
ATOM 722 O O . LEU A 1 97 ? 17.345 0.285 -4.505 1.00 96.06 97 LEU A O 1
ATOM 726 N N . ARG A 1 98 ? 17.719 -1.369 -3.029 1.00 94.44 98 ARG A N 1
ATOM 727 C CA . ARG A 1 98 ? 18.851 -0.732 -2.348 1.00 94.44 98 ARG A CA 1
ATOM 728 C C . ARG A 1 98 ? 20.141 -0.884 -3.158 1.00 94.44 98 ARG A C 1
ATOM 730 O O . ARG A 1 98 ? 20.398 -1.909 -3.804 1.00 94.44 98 ARG A O 1
ATOM 737 N N . ALA A 1 99 ? 20.964 0.163 -3.130 1.00 90.50 99 ALA A N 1
ATOM 738 C CA . ALA A 1 99 ? 22.265 0.158 -3.784 1.00 90.50 99 ALA A CA 1
ATOM 739 C C . ALA A 1 99 ? 23.272 -0.705 -2.993 1.00 90.50 99 ALA A C 1
ATOM 741 O O . ALA A 1 99 ? 23.233 -0.713 -1.760 1.00 90.50 99 ALA A O 1
ATOM 742 N N . PRO A 1 100 ? 24.198 -1.410 -3.669 1.00 85.50 100 PRO A N 1
ATOM 743 C CA . PRO A 1 100 ? 25.316 -2.071 -2.999 1.00 85.50 100 PRO A CA 1
ATOM 744 C C . PRO A 1 100 ? 26.122 -1.089 -2.125 1.00 85.50 100 PRO A C 1
ATOM 746 O O . PRO A 1 100 ? 26.231 0.085 -2.489 1.00 85.50 100 PRO A O 1
ATOM 749 N N . PRO A 1 101 ? 26.729 -1.545 -1.011 1.00 88.94 101 PRO A N 1
ATOM 750 C CA . PRO A 1 101 ? 26.907 -2.943 -0.592 1.00 88.94 101 PRO A CA 1
ATOM 751 C C . PRO A 1 101 ? 25.825 -3.478 0.372 1.00 88.94 101 PRO A C 1
ATOM 753 O O . PRO A 1 101 ? 26.065 -4.467 1.056 1.00 88.94 101 PRO A O 1
ATOM 756 N N . VAL A 1 102 ? 24.666 -2.823 0.475 1.00 90.19 102 VAL A N 1
ATOM 757 C CA . VAL A 1 102 ? 23.616 -3.170 1.452 1.00 90.19 102 VAL A CA 1
ATOM 758 C C . VAL A 1 102 ? 22.968 -4.521 1.127 1.00 90.19 102 VAL A C 1
ATOM 760 O O . VAL A 1 102 ? 22.650 -4.769 -0.031 1.00 90.19 102 VAL A O 1
ATOM 763 N N . VAL A 1 103 ? 22.724 -5.362 2.138 1.00 88.81 103 VAL A N 1
ATOM 764 C CA . VAL A 1 103 ? 22.066 -6.679 2.022 1.00 88.81 103 VAL A CA 1
ATOM 765 C C . VAL A 1 103 ? 21.033 -6.827 3.157 1.00 88.81 103 VAL A C 1
ATOM 767 O O . VAL A 1 103 ? 21.380 -6.496 4.291 1.00 88.81 103 VAL A O 1
ATOM 770 N N . PRO A 1 104 ? 19.785 -7.284 2.907 1.00 93.81 104 PRO A N 1
ATOM 771 C CA . PRO A 1 104 ? 19.195 -7.639 1.607 1.00 93.81 104 PRO A CA 1
ATOM 772 C C . PRO A 1 104 ? 18.991 -6.437 0.679 1.00 93.81 104 PRO A C 1
ATOM 774 O O . PRO A 1 104 ? 18.696 -5.332 1.129 1.00 93.81 104 PRO A O 1
ATOM 777 N N . ARG A 1 105 ? 19.131 -6.606 -0.634 1.00 95.69 105 ARG A N 1
ATOM 778 C CA . ARG A 1 105 ? 18.982 -5.476 -1.571 1.00 95.69 105 ARG A CA 1
ATOM 779 C C . ARG A 1 105 ? 17.530 -5.148 -1.907 1.00 95.69 105 ARG A C 1
ATOM 781 O O . ARG A 1 105 ? 17.223 -3.987 -2.170 1.00 95.69 105 ARG A O 1
ATOM 788 N N . ALA A 1 106 ? 16.653 -6.142 -1.893 1.00 97.12 106 ALA A N 1
ATOM 789 C CA . ALA A 1 106 ? 15.220 -5.952 -2.047 1.00 97.12 106 ALA A CA 1
ATOM 790 C C . ALA A 1 106 ? 14.600 -5.558 -0.702 1.00 97.12 106 ALA A C 1
ATOM 792 O O . ALA A 1 106 ? 14.907 -6.155 0.330 1.00 97.12 106 ALA A O 1
ATOM 793 N N . MET A 1 107 ? 13.750 -4.535 -0.707 1.00 97.31 107 MET A N 1
ATOM 794 C CA . MET A 1 107 ? 13.030 -4.076 0.476 1.00 97.31 107 MET A CA 1
ATOM 795 C C . MET A 1 107 ? 11.585 -3.712 0.124 1.00 97.31 107 MET A C 1
ATOM 797 O O . MET A 1 107 ? 11.338 -3.193 -0.964 1.00 97.31 107 MET A O 1
ATOM 801 N N . ILE A 1 108 ? 10.649 -3.939 1.045 1.00 96.19 108 ILE A N 1
ATOM 802 C CA . ILE A 1 108 ? 9.276 -3.421 0.996 1.00 96.19 108 ILE A CA 1
ATOM 803 C C . ILE A 1 108 ? 9.037 -2.613 2.263 1.00 96.19 108 ILE A C 1
ATOM 805 O O . ILE A 1 108 ? 9.106 -3.150 3.365 1.00 96.19 108 ILE A O 1
ATOM 809 N N . VAL A 1 109 ? 8.736 -1.327 2.105 1.00 94.56 109 VAL A N 1
ATOM 810 C CA . VAL A 1 109 ? 8.231 -0.491 3.198 1.00 94.56 109 VAL A CA 1
ATOM 811 C C . VAL A 1 109 ? 6.719 -0.486 3.113 1.00 94.56 109 VAL A C 1
ATOM 813 O O . VAL A 1 109 ? 6.187 -0.185 2.048 1.00 94.56 109 VAL A O 1
ATOM 816 N N . PHE A 1 110 ? 6.021 -0.794 4.197 1.00 91.81 110 PHE A N 1
ATOM 817 C CA . PHE A 1 110 ? 4.566 -0.823 4.184 1.00 91.81 110 PHE A CA 1
ATOM 818 C C . PHE A 1 110 ? 3.959 -0.287 5.481 1.00 91.81 110 PHE A C 1
ATOM 820 O O . PHE A 1 110 ? 4.575 -0.310 6.546 1.00 91.81 110 PHE A O 1
ATOM 827 N N . GLU A 1 111 ? 2.743 0.237 5.369 1.00 84.31 111 GLU A N 1
ATOM 828 C CA . GLU A 1 111 ? 1.955 0.731 6.496 1.00 84.31 111 GLU A CA 1
ATOM 829 C C . GLU A 1 111 ? 0.465 0.457 6.278 1.00 84.31 111 GLU A C 1
ATOM 831 O O . GLU A 1 111 ? 0.023 0.161 5.163 1.00 84.31 111 GLU A O 1
ATOM 836 N N . LEU A 1 112 ? -0.318 0.588 7.349 1.00 76.94 112 LEU A N 1
ATOM 837 C CA . LEU A 1 112 ? -1.774 0.533 7.282 1.00 76.94 112 LEU A CA 1
ATOM 838 C C . LEU A 1 112 ? -2.312 1.668 6.393 1.00 76.94 112 LEU A C 1
ATOM 840 O O . LEU A 1 112 ? -1.937 2.830 6.565 1.00 76.94 112 LEU A O 1
ATOM 844 N N . ALA A 1 113 ? -3.218 1.360 5.464 1.00 68.69 113 ALA A N 1
ATOM 845 C CA . ALA A 1 113 ? -3.862 2.389 4.658 1.00 68.69 113 ALA A CA 1
ATOM 846 C C . ALA A 1 113 ? -4.644 3.364 5.557 1.00 68.69 113 ALA A C 1
ATOM 848 O O . ALA A 1 113 ? -5.486 2.957 6.356 1.00 68.69 113 ALA A O 1
ATOM 849 N N . ARG A 1 114 ? -4.409 4.673 5.384 1.00 55.72 114 ARG A N 1
ATOM 850 C CA . ARG A 1 114 ? -4.987 5.756 6.212 1.00 55.72 114 ARG A CA 1
ATOM 851 C C . ARG A 1 114 ? -6.518 5.794 6.266 1.00 55.72 114 ARG A C 1
ATOM 853 O O . ARG A 1 114 ? -7.076 6.448 7.135 1.00 55.72 114 ARG A O 1
ATOM 860 N N . THR A 1 115 ? -7.201 5.101 5.358 1.00 51.34 115 THR A N 1
ATOM 861 C CA . THR A 1 115 ? -8.664 4.944 5.347 1.00 51.34 115 THR A CA 1
ATOM 862 C C . THR A 1 115 ? -9.184 3.961 6.399 1.00 51.34 115 THR A C 1
ATOM 864 O O . THR A 1 115 ? -10.383 3.693 6.435 1.00 51.34 115 THR A O 1
ATOM 867 N N . VAL A 1 116 ? -8.299 3.385 7.213 1.00 51.53 116 VAL A N 1
ATOM 868 C CA . VAL A 1 116 ? -8.622 2.424 8.262 1.00 51.53 116 VAL A CA 1
ATOM 869 C C . VAL A 1 116 ? -8.167 3.008 9.602 1.00 51.53 116 VAL A C 1
ATOM 871 O O . VAL A 1 116 ? -6.986 2.980 9.932 1.00 51.53 116 VAL A O 1
ATOM 874 N N . VAL A 1 117 ? -9.103 3.562 10.376 1.00 48.31 117 VAL A N 1
ATOM 875 C CA . VAL A 1 117 ? -8.872 3.884 11.794 1.00 48.31 117 VAL A CA 1
ATOM 876 C C . VAL A 1 117 ? -9.521 2.785 12.624 1.00 48.31 117 VAL A C 1
ATOM 878 O O . VAL A 1 117 ? -10.741 2.769 12.760 1.00 48.31 117 VAL A O 1
ATOM 881 N N . ILE A 1 118 ? -8.708 1.863 13.133 1.00 51.44 118 ILE A N 1
ATOM 882 C CA . ILE A 1 118 ? -9.117 0.862 14.126 1.00 51.44 118 ILE A CA 1
ATOM 883 C C . ILE A 1 118 ? -8.568 1.371 15.457 1.00 51.44 118 ILE A C 1
ATOM 885 O O . ILE A 1 118 ? -7.349 1.477 15.601 1.00 51.44 118 ILE A O 1
ATOM 889 N N . GLU A 1 119 ? -9.425 1.734 16.412 1.00 41.78 119 GLU A N 1
ATOM 890 C CA . GLU A 1 119 ? -8.962 2.192 17.735 1.00 41.78 119 GLU A CA 1
ATOM 891 C C . GLU A 1 119 ? -8.153 1.120 18.461 1.00 41.78 119 GLU A C 1
ATOM 893 O O . GLU A 1 119 ? -7.176 1.427 19.146 1.00 41.78 119 GLU A O 1
ATOM 898 N N . GLU A 1 120 ? -8.524 -0.142 18.259 1.00 40.44 120 GLU A N 1
ATOM 899 C CA . GLU A 1 120 ? -7.841 -1.283 18.858 1.00 40.44 120 GLU A CA 1
ATOM 900 C C . GLU A 1 120 ? -6.486 -1.576 18.213 1.00 40.44 120 GLU A C 1
ATOM 902 O O . GLU A 1 120 ? -5.648 -2.187 18.853 1.00 40.44 120 GLU A O 1
ATOM 907 N N . LEU A 1 121 ? -6.205 -1.114 16.991 1.00 46.19 121 LEU A N 1
ATOM 908 C CA . LEU A 1 121 ? -4.914 -1.324 16.324 1.00 46.19 121 LEU A CA 1
ATOM 909 C C . LEU A 1 121 ? -4.168 -0.005 16.152 1.00 46.19 121 LEU A C 1
ATOM 911 O O . LEU A 1 121 ? -3.723 0.341 15.054 1.00 46.19 121 LEU A O 1
ATOM 915 N N . GLY A 1 122 ? -3.995 0.738 17.249 1.00 47.88 122 GLY A N 1
ATOM 916 C CA . GLY A 1 122 ? -3.023 1.831 17.280 1.00 47.88 122 GLY A CA 1
ATOM 917 C C . GLY A 1 122 ? -1.690 1.379 16.663 1.00 47.88 122 GLY A C 1
ATOM 918 O O . GLY A 1 122 ? -1.327 0.206 16.763 1.00 47.88 122 GLY A O 1
ATOM 919 N N . GLY A 1 123 ? -0.961 2.287 16.004 1.00 55.72 123 GLY A N 1
ATOM 920 C CA . GLY A 1 123 ? 0.273 1.956 15.272 1.00 55.72 123 GLY A CA 1
ATOM 921 C C . GLY A 1 123 ? 1.264 1.092 16.067 1.00 55.72 123 GLY A C 1
ATOM 922 O O . GLY A 1 123 ? 1.898 0.198 15.502 1.00 55.72 123 GLY A O 1
ATOM 923 N N . ASP A 1 124 ? 1.297 1.289 17.388 1.00 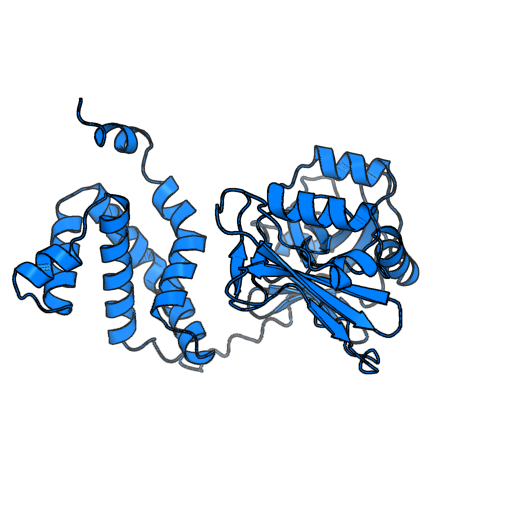63.19 124 ASP A N 1
ATOM 924 C CA . ASP A 1 124 ? 2.077 0.501 18.341 1.00 63.19 124 ASP A CA 1
ATOM 925 C C . ASP A 1 124 ? 1.579 -0.942 18.525 1.00 63.19 124 ASP A C 1
ATOM 927 O O . ASP A 1 124 ? 2.403 -1.839 18.668 1.00 63.19 124 ASP A O 1
ATOM 931 N N . GLN A 1 125 ? 0.271 -1.212 18.476 1.00 64.75 125 GLN A N 1
ATOM 932 C CA . GLN A 1 125 ? -0.282 -2.565 18.619 1.00 64.75 125 GLN A CA 1
ATOM 933 C C . GLN A 1 125 ? -0.016 -3.438 17.390 1.00 64.75 125 GLN A C 1
ATOM 935 O O . GLN A 1 125 ? 0.395 -4.587 17.541 1.00 64.75 125 GLN A O 1
ATOM 940 N N . LEU A 1 126 ? -0.169 -2.904 16.171 1.00 73.56 126 LEU A N 1
ATOM 941 C CA . LEU A 1 126 ? 0.200 -3.645 14.957 1.00 73.56 126 LEU A CA 1
ATOM 942 C C . LEU A 1 126 ? 1.705 -3.892 14.899 1.00 73.56 126 LEU A C 1
ATOM 944 O O . LEU A 1 126 ? 2.127 -5.018 14.641 1.00 73.56 126 LEU A O 1
ATOM 948 N N . LYS A 1 127 ? 2.518 -2.879 15.222 1.00 80.00 127 LYS A N 1
ATOM 949 C CA . LYS A 1 127 ? 3.965 -3.062 15.369 1.00 80.00 127 LYS A CA 1
ATOM 950 C C . LYS A 1 127 ? 4.257 -4.167 16.389 1.00 80.00 127 LYS A C 1
ATOM 952 O O . LYS A 1 127 ? 5.042 -5.063 16.095 1.00 80.00 127 LYS A O 1
ATOM 957 N N . GLN A 1 128 ? 3.606 -4.139 17.553 1.00 75.50 128 GLN A N 1
ATOM 958 C CA . GLN A 1 128 ? 3.779 -5.157 18.586 1.00 75.50 128 GLN A CA 1
ATOM 959 C C . GLN A 1 128 ? 3.335 -6.544 18.107 1.00 75.50 128 GLN A C 1
ATOM 961 O O . GLN A 1 128 ? 3.975 -7.529 18.458 1.00 75.50 128 GLN A O 1
ATOM 966 N N . SER A 1 129 ? 2.296 -6.637 17.274 1.00 79.50 129 SER A N 1
ATOM 967 C CA . SER A 1 129 ? 1.865 -7.903 16.678 1.00 79.50 129 SER A CA 1
ATOM 968 C C . SER A 1 129 ? 2.942 -8.503 15.767 1.00 79.50 129 SER A C 1
ATOM 970 O O . SER A 1 129 ? 3.244 -9.683 15.910 1.00 79.50 129 SER A O 1
ATOM 972 N N . TYR A 1 130 ? 3.601 -7.696 14.926 1.00 85.62 130 TYR A N 1
ATOM 973 C CA . TYR A 1 130 ? 4.736 -8.146 14.112 1.00 85.62 130 TYR A CA 1
ATOM 974 C C . TYR A 1 130 ? 5.936 -8.531 14.981 1.00 85.62 130 TYR A C 1
ATOM 976 O O . TYR A 1 130 ? 6.554 -9.570 14.761 1.00 85.62 130 TYR A O 1
ATOM 984 N N . VAL A 1 131 ? 6.233 -7.750 16.025 1.00 84.44 131 VAL A N 1
ATOM 985 C CA . VAL A 1 131 ? 7.301 -8.087 16.982 1.00 84.44 131 VAL A CA 1
ATOM 986 C C . VAL A 1 131 ? 7.025 -9.424 17.677 1.00 84.44 131 VAL A C 1
ATOM 988 O O . VAL A 1 131 ? 7.923 -10.251 17.806 1.00 84.44 131 VAL A O 1
ATOM 991 N N . ASN A 1 132 ? 5.776 -9.691 18.063 1.00 81.81 132 ASN A N 1
ATOM 992 C CA . ASN A 1 132 ? 5.378 -10.970 18.657 1.00 81.81 132 ASN A CA 1
ATOM 993 C C . ASN A 1 132 ? 5.479 -12.145 17.665 1.00 81.81 132 ASN A C 1
ATOM 995 O O . ASN A 1 132 ? 5.616 -13.285 18.102 1.00 81.81 132 ASN A O 1
ATOM 999 N N . ARG A 1 133 ? 5.448 -11.872 16.353 1.00 80.25 133 ARG A N 1
ATOM 1000 C CA . ARG A 1 133 ? 5.707 -12.837 15.267 1.00 80.25 133 ARG A CA 1
ATOM 1001 C C . ARG A 1 133 ? 7.200 -12.993 14.938 1.00 80.25 133 ARG A C 1
ATOM 1003 O O . ARG A 1 133 ? 7.547 -13.657 13.971 1.00 80.25 133 ARG A O 1
ATOM 1010 N N . GLY A 1 134 ? 8.091 -12.386 15.723 1.00 85.81 134 GLY A N 1
ATOM 1011 C CA . GLY A 1 134 ? 9.542 -12.514 15.558 1.00 85.81 134 GLY A CA 1
ATOM 1012 C C . GLY A 1 134 ? 10.201 -11.405 14.739 1.00 85.81 134 GLY A C 1
ATOM 1013 O O . GLY A 1 134 ? 11.394 -11.497 14.466 1.00 85.81 134 GLY A O 1
ATOM 1014 N N . TRP A 1 135 ? 9.469 -10.349 14.369 1.00 92.19 135 TRP A N 1
ATOM 1015 C CA . TRP A 1 135 ? 10.069 -9.181 13.724 1.00 92.19 135 TRP A CA 1
ATOM 1016 C C . TRP A 1 135 ? 10.868 -8.356 14.737 1.00 92.19 135 TRP A C 1
ATOM 1018 O O . TRP A 1 135 ? 10.544 -8.285 15.924 1.00 92.19 135 TRP A O 1
ATOM 1028 N N . GLU A 1 136 ? 11.898 -7.666 14.263 1.00 94.38 136 GLU A N 1
ATOM 1029 C CA . GLU A 1 136 ? 12.788 -6.874 15.104 1.00 94.38 136 GLU A CA 1
ATOM 1030 C C . GLU A 1 136 ? 12.370 -5.397 15.109 1.00 94.38 136 GLU A C 1
ATOM 1032 O O . GLU A 1 136 ? 12.137 -4.821 14.043 1.00 94.38 136 GLU A O 1
ATOM 1037 N N . PRO A 1 137 ? 12.289 -4.725 16.273 1.00 92.69 137 PRO A N 1
ATOM 1038 C CA . PRO A 1 137 ? 12.166 -3.274 16.303 1.00 92.69 137 PRO A CA 1
ATOM 1039 C C . PRO A 1 137 ? 13.448 -2.639 15.752 1.00 92.69 137 PRO A C 1
ATOM 1041 O O . PRO A 1 137 ? 14.551 -3.012 16.147 1.00 92.69 137 PRO A O 1
ATOM 1044 N N . VAL A 1 138 ? 13.312 -1.643 14.878 1.00 92.25 138 VAL A N 1
ATOM 1045 C CA . VAL A 1 138 ? 14.462 -1.027 14.195 1.00 92.25 138 VAL A CA 1
ATOM 1046 C C . VAL A 1 138 ? 14.530 0.477 14.435 1.00 92.25 138 VAL A C 1
ATOM 1048 O O . VAL A 1 138 ? 13.508 1.163 14.440 1.00 92.25 138 VAL A O 1
ATOM 1051 N N . THR A 1 139 ? 15.750 0.984 14.637 1.00 88.12 139 THR A N 1
ATOM 1052 C CA . THR A 1 139 ? 16.027 2.416 14.868 1.00 88.12 139 THR A CA 1
ATOM 1053 C C . THR A 1 139 ? 17.108 3.011 13.968 1.00 88.12 139 THR A C 1
ATOM 1055 O O . THR A 1 139 ? 17.452 4.185 14.105 1.00 88.12 139 THR A O 1
ATOM 1058 N N . ASP A 1 140 ? 17.669 2.203 13.069 1.00 91.31 140 ASP A N 1
ATOM 1059 C CA . ASP A 1 140 ? 18.705 2.618 12.123 1.00 91.31 140 ASP A CA 1
ATOM 1060 C C . ASP A 1 140 ? 18.142 3.436 10.952 1.00 91.31 140 ASP A C 1
ATOM 1062 O O . ASP A 1 140 ? 16.935 3.593 10.802 1.00 91.31 140 ASP A O 1
ATOM 1066 N N . THR A 1 141 ? 19.010 3.965 10.091 1.00 90.56 141 THR A N 1
ATOM 1067 C CA . THR A 1 141 ? 18.578 4.618 8.844 1.00 90.56 141 THR A CA 1
ATOM 1068 C C . THR A 1 141 ? 18.177 3.588 7.788 1.00 90.56 141 THR A C 1
ATOM 1070 O O . THR A 1 141 ? 18.712 2.482 7.759 1.00 90.56 141 THR A O 1
ATOM 1073 N N . TRP A 1 142 ? 17.251 3.931 6.889 1.00 90.94 142 TRP A N 1
ATOM 1074 C CA . TRP A 1 142 ? 16.662 2.992 5.915 1.00 90.94 142 TRP A CA 1
ATOM 1075 C C . TRP A 1 142 ? 17.702 2.225 5.069 1.00 90.94 142 TRP A C 1
ATOM 1077 O O . TRP A 1 142 ? 17.492 1.070 4.693 1.00 90.94 142 TRP A O 1
ATOM 1087 N N . ASP A 1 143 ? 18.838 2.861 4.779 1.00 90.75 143 ASP A N 1
ATOM 1088 C CA . ASP A 1 143 ? 19.958 2.318 4.007 1.00 90.75 143 ASP A CA 1
ATOM 1089 C C . ASP A 1 143 ? 20.849 1.363 4.817 1.00 90.75 143 ASP A C 1
ATOM 1091 O O . ASP A 1 143 ? 21.696 0.681 4.248 1.00 90.75 143 ASP A O 1
ATOM 1095 N N . ARG A 1 144 ? 20.652 1.291 6.136 1.00 92.56 144 ARG A N 1
ATOM 1096 C CA . ARG A 1 144 ? 21.415 0.461 7.078 1.00 92.56 144 ARG A CA 1
ATOM 1097 C C . ARG A 1 144 ? 20.575 -0.575 7.805 1.00 92.56 144 ARG A C 1
ATOM 1099 O O . ARG A 1 144 ? 21.145 -1.510 8.357 1.00 92.56 144 ARG A O 1
ATOM 1106 N N . VAL A 1 145 ? 19.250 -0.426 7.800 1.00 93.38 145 VAL A N 1
ATOM 1107 C CA . VAL A 1 145 ? 18.349 -1.388 8.438 1.00 93.38 145 VAL A CA 1
ATOM 1108 C C . VAL A 1 145 ? 18.618 -2.791 7.891 1.00 93.38 145 VAL A C 1
ATOM 1110 O O . VAL A 1 145 ? 18.631 -3.028 6.678 1.00 93.38 145 VAL A O 1
ATOM 1113 N N . THR A 1 146 ? 18.808 -3.720 8.816 1.00 93.44 146 THR A N 1
ATOM 1114 C CA . THR A 1 146 ? 18.853 -5.164 8.591 1.00 93.44 146 THR A CA 1
ATOM 1115 C C . THR A 1 146 ? 17.959 -5.822 9.639 1.00 93.44 146 THR A C 1
ATOM 1117 O O . THR A 1 146 ? 17.630 -5.185 10.638 1.00 93.44 146 THR A O 1
ATOM 1120 N N . ALA A 1 147 ? 17.519 -7.048 9.379 1.00 94.69 147 ALA A N 1
ATOM 1121 C CA . ALA A 1 147 ? 16.713 -7.835 10.307 1.00 94.69 147 ALA A CA 1
ATOM 1122 C C . ALA A 1 147 ? 16.962 -9.323 10.055 1.00 94.69 147 ALA A C 1
ATOM 1124 O O . ALA A 1 147 ? 17.274 -9.703 8.917 1.00 94.69 147 ALA A O 1
ATOM 1125 N N . ALA A 1 148 ? 16.817 -10.163 11.079 1.00 93.56 148 ALA A N 1
ATOM 1126 C CA . ALA A 1 148 ? 16.897 -11.607 10.908 1.00 93.56 148 ALA A CA 1
ATOM 1127 C C . ALA A 1 148 ? 15.806 -12.142 9.966 1.00 93.56 148 ALA A C 1
ATOM 1129 O O . ALA A 1 148 ? 14.763 -11.518 9.746 1.00 93.56 148 ALA A O 1
ATOM 1130 N N . SER A 1 149 ? 16.074 -13.318 9.396 1.00 93.62 149 SER A N 1
ATOM 1131 C CA . SER A 1 149 ? 15.051 -14.073 8.679 1.00 93.62 149 SER A CA 1
ATOM 1132 C C . SER A 1 149 ? 14.034 -14.620 9.674 1.00 93.62 149 SER A C 1
ATOM 1134 O O . SER A 1 149 ? 14.431 -15.152 10.710 1.00 93.62 149 SER A O 1
ATOM 1136 N N . VAL A 1 150 ? 12.750 -14.519 9.343 1.00 89.75 150 VAL A N 1
ATOM 1137 C CA . VAL A 1 150 ? 11.670 -15.164 10.103 1.00 89.75 150 VAL A CA 1
ATOM 1138 C C . VAL A 1 150 ? 11.292 -16.459 9.389 1.00 89.75 150 VAL A C 1
ATOM 1140 O O . VAL A 1 150 ? 11.117 -16.466 8.169 1.00 89.75 150 VAL A O 1
ATOM 1143 N N . ASP A 1 151 ? 11.210 -17.560 10.135 1.00 86.12 151 ASP A N 1
ATOM 1144 C CA . ASP A 1 151 ? 10.866 -18.871 9.579 1.00 86.12 151 ASP A CA 1
ATOM 1145 C C . ASP A 1 151 ? 9.454 -18.849 8.970 1.00 86.12 151 ASP A C 1
ATOM 1147 O O . ASP A 1 151 ? 8.531 -18.253 9.520 1.00 86.12 151 ASP A O 1
ATOM 1151 N N . GLY A 1 152 ? 9.298 -19.464 7.795 1.00 85.69 152 GLY A N 1
ATOM 1152 C CA . GLY A 1 152 ? 8.021 -19.519 7.073 1.00 85.69 152 GLY A CA 1
ATOM 1153 C C . GLY A 1 152 ? 7.615 -18.229 6.346 1.00 85.69 152 GLY A C 1
ATOM 1154 O O . GLY A 1 152 ? 6.686 -18.273 5.546 1.00 85.69 152 GLY A O 1
ATOM 1155 N N . LEU A 1 153 ? 8.317 -17.108 6.553 1.00 92.19 153 LEU A N 1
ATOM 1156 C CA . LEU A 1 153 ? 7.990 -15.825 5.926 1.00 92.19 153 LEU A CA 1
ATOM 1157 C C . LEU A 1 153 ? 8.509 -15.754 4.480 1.00 92.19 153 LEU A C 1
ATOM 1159 O O . LEU A 1 153 ? 9.719 -15.800 4.225 1.00 92.19 153 LEU A O 1
ATOM 1163 N N . CYS A 1 154 ? 7.595 -15.608 3.521 1.00 93.56 154 CYS A N 1
ATOM 1164 C CA . CYS A 1 154 ? 7.901 -15.678 2.094 1.00 93.56 154 CYS A CA 1
ATOM 1165 C C . CYS A 1 154 ? 7.227 -14.554 1.296 1.00 93.56 154 CYS A C 1
ATOM 1167 O O . CYS A 1 154 ? 6.056 -14.259 1.495 1.00 93.56 154 CYS A O 1
ATOM 1169 N N . VAL A 1 155 ? 7.955 -13.949 0.355 1.00 94.12 155 VAL A N 1
ATOM 1170 C CA . VAL A 1 155 ? 7.436 -12.980 -0.616 1.00 94.12 155 VAL A CA 1
ATOM 1171 C C . VAL A 1 155 ? 7.305 -13.643 -1.980 1.00 94.12 155 VAL A C 1
ATOM 1173 O O . VAL A 1 155 ? 8.274 -14.197 -2.505 1.00 94.12 155 VAL A O 1
ATOM 1176 N N . ARG A 1 156 ? 6.116 -13.535 -2.573 1.00 91.81 156 ARG A N 1
ATOM 1177 C CA . ARG A 1 156 ? 5.748 -14.152 -3.852 1.00 91.81 156 ARG A CA 1
ATOM 1178 C C . ARG A 1 156 ? 5.111 -13.141 -4.799 1.00 91.81 156 ARG A C 1
ATOM 1180 O O . ARG A 1 156 ? 4.653 -12.075 -4.390 1.00 91.81 156 ARG A O 1
ATOM 1187 N N . LEU A 1 157 ? 5.067 -13.504 -6.079 1.00 87.25 157 LEU A N 1
ATOM 1188 C CA . LEU A 1 157 ? 4.273 -12.814 -7.094 1.00 87.25 157 LEU A CA 1
ATOM 1189 C C . LEU A 1 157 ? 3.062 -13.685 -7.448 1.00 87.25 157 LEU A C 1
ATOM 1191 O O . LEU A 1 157 ? 3.234 -14.747 -8.044 1.00 87.25 157 LEU A O 1
ATOM 1195 N N . ARG A 1 158 ? 1.850 -13.229 -7.118 1.00 82.88 158 ARG A N 1
ATOM 1196 C CA . ARG A 1 158 ? 0.586 -13.922 -7.424 1.00 82.88 158 ARG A CA 1
ATOM 1197 C C . ARG A 1 158 ? -0.360 -12.954 -8.126 1.00 82.88 158 ARG A C 1
ATOM 1199 O O . ARG A 1 158 ? -0.612 -11.880 -7.603 1.00 82.88 158 ARG A O 1
ATOM 1206 N N . ASP A 1 159 ? -0.851 -13.310 -9.314 1.00 78.00 159 ASP A N 1
ATOM 1207 C CA . ASP A 1 159 ? -1.809 -12.495 -10.087 1.00 78.00 159 ASP A CA 1
ATOM 1208 C C . ASP A 1 159 ? -1.415 -11.006 -10.229 1.00 78.00 159 ASP A C 1
ATOM 1210 O O . ASP A 1 159 ? -2.231 -10.107 -10.039 1.00 78.00 159 ASP A O 1
ATOM 1214 N N . ASP A 1 160 ? -0.142 -10.746 -10.552 1.00 74.62 160 ASP A N 1
ATOM 1215 C CA . ASP A 1 160 ? 0.471 -9.406 -10.637 1.00 74.62 160 ASP A CA 1
ATOM 1216 C C . ASP A 1 160 ? 0.554 -8.626 -9.304 1.00 74.62 160 ASP A C 1
ATOM 1218 O O . ASP A 1 160 ? 0.880 -7.438 -9.299 1.00 74.62 160 ASP A O 1
ATOM 1222 N N . GLN A 1 161 ? 0.318 -9.282 -8.166 1.00 82.31 161 GLN A N 1
ATOM 1223 C CA . GLN A 1 161 ? 0.426 -8.709 -6.824 1.00 82.31 161 GLN A CA 1
ATOM 1224 C C . GLN A 1 161 ? 1.636 -9.265 -6.076 1.00 82.31 161 GLN A C 1
ATOM 1226 O O . GLN A 1 161 ? 1.987 -10.440 -6.204 1.00 82.31 161 GLN A O 1
ATOM 1231 N N . ILE A 1 162 ? 2.258 -8.414 -5.260 1.00 87.62 162 ILE A N 1
ATOM 1232 C CA . ILE A 1 162 ? 3.268 -8.859 -4.301 1.00 87.62 162 ILE A CA 1
ATOM 1233 C C . ILE A 1 162 ? 2.529 -9.376 -3.070 1.00 87.62 162 ILE A C 1
ATOM 1235 O O . ILE A 1 162 ? 1.793 -8.619 -2.438 1.00 87.62 162 ILE A O 1
ATOM 1239 N N . VAL A 1 163 ? 2.728 -10.646 -2.742 1.00 88.62 163 VAL A N 1
ATOM 1240 C CA . VAL A 1 163 ? 2.083 -11.316 -1.608 1.00 88.62 163 VAL A CA 1
ATOM 1241 C C . VAL A 1 163 ? 3.141 -11.716 -0.588 1.00 88.62 163 VAL A C 1
ATOM 1243 O O . VAL A 1 163 ? 4.241 -12.119 -0.969 1.00 88.62 163 VAL A O 1
ATOM 1246 N N . VAL A 1 164 ? 2.818 -11.575 0.695 1.00 89.69 164 VAL A N 1
ATOM 1247 C CA . VAL A 1 164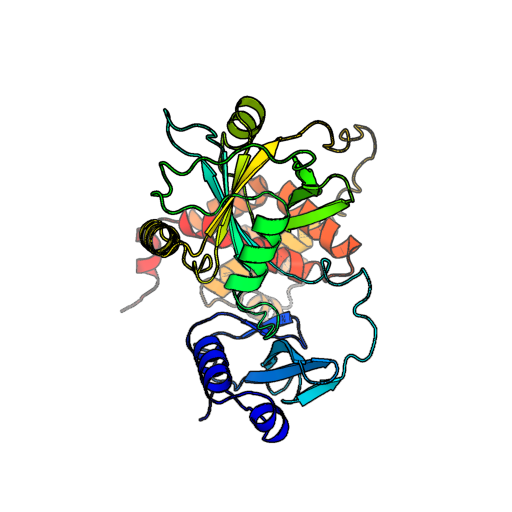 ? 3.616 -12.052 1.825 1.00 89.69 164 VAL A CA 1
ATOM 1248 C C . VAL A 1 164 ? 2.844 -13.162 2.530 1.00 89.69 164 VAL A C 1
ATOM 1250 O O . VAL A 1 164 ? 1.779 -12.913 3.096 1.00 89.69 164 VAL A O 1
ATOM 1253 N N . ASP A 1 165 ? 3.401 -14.366 2.499 1.00 87.38 165 ASP A N 1
ATOM 1254 C CA . ASP A 1 165 ? 2.863 -15.569 3.129 1.00 87.38 165 ASP A CA 1
ATOM 1255 C C . ASP A 1 165 ? 3.659 -15.905 4.411 1.00 87.38 165 ASP A C 1
ATOM 1257 O O . ASP A 1 165 ? 4.870 -15.675 4.475 1.00 87.38 165 ASP A O 1
ATOM 1261 N N . GLU A 1 166 ? 2.977 -16.451 5.421 1.00 82.38 166 GLU A N 1
ATOM 1262 C CA . GLU A 1 166 ? 3.533 -17.146 6.598 1.00 82.38 166 GLU A CA 1
ATOM 1263 C C . GLU A 1 166 ? 3.171 -18.644 6.486 1.00 82.38 166 GLU A C 1
ATOM 1265 O O . GLU A 1 166 ? 2.348 -19.037 5.657 1.00 82.38 166 GLU A O 1
ATOM 1270 N N . GLU A 1 167 ? 3.757 -19.500 7.331 1.00 70.25 167 GLU A N 1
ATOM 1271 C CA . GLU A 1 167 ? 3.551 -20.962 7.290 1.00 70.25 167 GLU A CA 1
ATOM 1272 C C . GLU A 1 167 ? 2.064 -21.380 7.391 1.00 70.25 167 GLU A C 1
ATOM 1274 O O . GLU A 1 167 ? 1.655 -22.362 6.771 1.00 70.25 167 GLU A O 1
ATOM 1279 N N . ASP A 1 168 ? 1.242 -20.591 8.094 1.00 60.47 168 ASP A N 1
ATOM 1280 C CA . ASP A 1 168 ? -0.190 -20.844 8.315 1.00 60.47 168 ASP A CA 1
ATOM 1281 C C . ASP A 1 168 ? -1.123 -20.166 7.286 1.00 60.47 168 ASP A C 1
ATOM 1283 O O . ASP A 1 168 ? -2.348 -20.302 7.377 1.00 60.47 168 ASP A O 1
ATOM 1287 N N . GLY A 1 169 ? -0.579 -19.447 6.296 1.00 62.72 169 GLY A N 1
ATOM 1288 C CA . GLY A 1 169 ? -1.354 -18.829 5.218 1.00 62.72 169 GLY A CA 1
ATOM 1289 C C . GLY A 1 169 ? -0.895 -17.429 4.809 1.00 62.72 169 GLY A C 1
ATOM 1290 O O . GLY A 1 169 ? 0.095 -16.889 5.300 1.00 62.72 169 GLY A O 1
ATOM 1291 N N . GLU A 1 170 ? -1.643 -16.835 3.878 1.00 58.44 170 GLU A N 1
ATOM 1292 C CA . GLU A 1 170 ? -1.387 -15.482 3.379 1.00 58.44 170 GLU A CA 1
ATOM 1293 C C . GLU A 1 170 ? -1.549 -14.443 4.493 1.00 58.44 170 GLU A C 1
ATOM 1295 O O . GLU A 1 170 ? -2.591 -14.375 5.150 1.00 58.44 170 GLU A O 1
ATOM 1300 N N . ILE A 1 171 ? -0.527 -13.607 4.684 1.00 69.00 171 ILE A N 1
ATOM 1301 C CA . ILE A 1 171 ? -0.551 -12.527 5.675 1.00 69.00 171 ILE A CA 1
ATOM 1302 C C . ILE A 1 171 ? -1.014 -11.231 5.019 1.00 69.00 171 ILE A C 1
ATOM 1304 O O . ILE A 1 171 ? -1.816 -10.498 5.599 1.00 69.00 171 ILE A O 1
ATOM 1308 N N . ILE A 1 172 ? -0.438 -10.899 3.855 1.00 79.25 172 ILE A N 1
ATOM 1309 C CA . ILE A 1 172 ? -0.596 -9.585 3.227 1.00 79.25 172 ILE A CA 1
ATOM 1310 C C . ILE A 1 172 ? -0.521 -9.686 1.702 1.00 79.25 172 ILE A C 1
ATOM 1312 O O . ILE A 1 172 ? 0.475 -10.159 1.163 1.00 79.25 172 ILE A O 1
ATOM 1316 N N . ALA A 1 173 ? -1.502 -9.115 1.002 1.00 77.56 173 ALA A N 1
ATOM 1317 C CA . ALA A 1 173 ? -1.439 -8.878 -0.439 1.00 77.56 173 ALA A CA 1
ATOM 1318 C C . ALA A 1 173 ? -1.341 -7.376 -0.754 1.00 77.56 173 ALA A C 1
ATOM 1320 O O . ALA A 1 173 ? -2.184 -6.571 -0.347 1.00 77.56 173 ALA A O 1
ATOM 1321 N N . PHE A 1 174 ? -0.322 -6.986 -1.523 1.00 81.00 174 PHE A N 1
ATOM 1322 C CA . PHE A 1 174 ? -0.099 -5.608 -1.957 1.00 81.00 174 PHE A CA 1
ATOM 1323 C C . PHE A 1 174 ? -0.554 -5.416 -3.406 1.00 81.00 174 PHE A C 1
ATOM 1325 O O . PHE A 1 174 ? 0.211 -5.584 -4.357 1.00 81.00 174 PHE A O 1
ATOM 1332 N N . SER A 1 175 ? -1.810 -5.007 -3.580 1.00 68.19 175 SER A N 1
ATOM 1333 C CA . SER A 1 175 ? -2.407 -4.760 -4.902 1.00 68.19 175 SER A CA 1
ATOM 1334 C C . SER A 1 175 ? -1.897 -3.490 -5.599 1.00 68.19 175 SER A C 1
ATOM 1336 O O . SER A 1 175 ? -2.102 -3.314 -6.799 1.00 68.19 175 SER A O 1
ATOM 1338 N N . ASN A 1 176 ? -1.228 -2.597 -4.866 1.00 65.81 176 ASN A N 1
ATOM 1339 C CA . ASN A 1 176 ? -0.722 -1.310 -5.351 1.00 65.81 176 ASN A CA 1
ATOM 1340 C C . ASN A 1 176 ? 0.809 -1.246 -5.486 1.00 65.81 176 ASN A C 1
ATOM 1342 O O . ASN A 1 176 ? 1.342 -0.197 -5.853 1.00 65.81 176 ASN A O 1
ATOM 1346 N N . ALA A 1 177 ? 1.525 -2.334 -5.203 1.00 76.12 177 ALA A N 1
ATOM 1347 C CA . ALA A 1 177 ? 2.981 -2.347 -5.208 1.00 76.12 177 ALA A CA 1
ATOM 1348 C C . ALA A 1 177 ? 3.533 -2.843 -6.551 1.00 76.12 177 ALA A C 1
ATOM 1350 O O . ALA A 1 177 ? 3.305 -3.979 -6.951 1.00 76.12 177 ALA A O 1
ATOM 1351 N N . THR A 1 178 ? 4.306 -2.001 -7.243 1.00 82.50 178 THR A N 1
ATOM 1352 C CA . THR A 1 178 ? 5.080 -2.407 -8.428 1.00 82.50 178 THR A CA 1
ATOM 1353 C C . THR A 1 178 ? 6.561 -2.456 -8.070 1.00 82.50 178 THR A C 1
ATOM 1355 O O . THR A 1 178 ? 7.143 -1.441 -7.688 1.00 82.50 178 THR A O 1
ATOM 1358 N N . ALA A 1 179 ? 7.178 -3.633 -8.187 1.00 88.81 179 ALA A N 1
ATOM 1359 C CA . ALA A 1 179 ? 8.605 -3.797 -7.926 1.00 88.81 179 ALA A CA 1
ATOM 1360 C C . ALA A 1 179 ? 9.454 -3.095 -9.011 1.00 88.81 179 ALA A C 1
ATOM 1362 O O . ALA A 1 179 ? 9.158 -3.243 -10.202 1.00 88.81 179 ALA A O 1
ATOM 1363 N N . PRO A 1 180 ? 10.513 -2.342 -8.647 1.00 91.00 180 PRO A N 1
ATOM 1364 C CA . PRO A 1 180 ? 11.400 -1.729 -9.632 1.00 91.00 180 PRO A CA 1
ATOM 1365 C C . PRO A 1 180 ? 12.229 -2.782 -10.399 1.00 91.00 180 PRO A C 1
ATOM 1367 O O . PRO A 1 180 ? 12.395 -3.910 -9.928 1.00 91.00 180 PRO A O 1
ATOM 1370 N N . PRO A 1 181 ? 12.801 -2.442 -11.571 1.00 92.12 181 PRO A N 1
ATOM 1371 C CA . PRO A 1 181 ? 13.661 -3.363 -12.318 1.00 92.12 181 PRO A CA 1
ATOM 1372 C C . PRO A 1 181 ? 14.840 -3.873 -11.479 1.00 92.12 181 PRO A C 1
ATOM 1374 O O . PRO A 1 181 ? 15.484 -3.087 -10.783 1.00 92.12 181 PRO A O 1
ATOM 1377 N N . GLY A 1 182 ? 15.149 -5.171 -11.561 1.00 92.38 182 GLY A N 1
ATOM 1378 C CA . GLY A 1 182 ? 16.240 -5.791 -10.798 1.00 92.38 182 GLY A CA 1
ATOM 1379 C C . GLY A 1 182 ? 15.884 -6.159 -9.351 1.00 92.38 182 GLY A C 1
ATOM 1380 O O . GLY A 1 182 ? 16.738 -6.669 -8.624 1.00 92.38 182 GLY A O 1
ATOM 1381 N N . TRP A 1 183 ? 14.662 -5.851 -8.900 1.00 96.00 183 TRP A N 1
ATOM 1382 C CA . TRP A 1 183 ? 14.225 -6.083 -7.523 1.00 96.00 183 TRP A CA 1
ATOM 1383 C C . TRP A 1 183 ? 14.014 -7.564 -7.218 1.00 96.00 183 TRP A C 1
ATOM 1385 O O . TRP A 1 183 ? 14.478 -8.039 -6.186 1.00 96.00 183 TRP A O 1
ATOM 1395 N N . TRP A 1 184 ? 13.373 -8.305 -8.125 1.00 94.44 184 TRP A N 1
ATOM 1396 C CA . TRP A 1 184 ? 13.117 -9.735 -7.942 1.00 94.44 184 TRP A CA 1
ATOM 1397 C C . TRP A 1 184 ? 14.412 -10.542 -7.936 1.00 94.44 184 TRP A C 1
ATOM 1399 O O . TRP A 1 184 ? 14.600 -11.385 -7.068 1.00 94.44 184 TRP A O 1
ATOM 1409 N N . GLU A 1 185 ? 15.343 -10.233 -8.839 1.00 94.44 185 GLU A N 1
ATOM 1410 C CA . GLU A 1 185 ? 16.654 -10.875 -8.904 1.00 94.44 185 GLU A CA 1
ATOM 1411 C C . GLU A 1 185 ? 17.440 -10.649 -7.607 1.00 94.44 185 GLU A C 1
ATOM 1413 O O . GLU A 1 185 ? 17.988 -11.592 -7.036 1.00 94.44 185 GLU A O 1
ATOM 1418 N N . ALA A 1 186 ? 17.437 -9.412 -7.101 1.00 94.81 186 ALA A N 1
ATOM 1419 C CA . ALA A 1 186 ? 18.026 -9.074 -5.810 1.00 94.81 186 ALA A CA 1
ATOM 1420 C C . ALA A 1 186 ? 17.351 -9.825 -4.649 1.00 94.81 186 ALA A C 1
ATOM 1422 O O . ALA A 1 186 ? 18.039 -10.348 -3.775 1.00 94.81 186 ALA A O 1
ATOM 1423 N N . GLY A 1 187 ? 16.020 -9.910 -4.668 1.00 95.50 187 GLY A N 1
ATOM 1424 C CA . GLY A 1 187 ? 15.232 -10.619 -3.667 1.00 95.50 187 GLY A CA 1
ATOM 1425 C C . GLY A 1 187 ? 15.526 -12.116 -3.627 1.00 95.50 187 GLY A C 1
ATOM 1426 O O . GLY A 1 187 ? 15.726 -12.677 -2.557 1.00 95.50 187 GLY A O 1
ATOM 1427 N N . THR A 1 188 ? 15.620 -12.768 -4.785 1.00 95.00 188 THR A N 1
ATOM 1428 C CA . THR A 1 188 ? 15.942 -14.204 -4.859 1.00 95.00 188 THR A CA 1
ATOM 1429 C C . THR A 1 188 ? 17.371 -14.533 -4.431 1.00 95.00 188 THR A C 1
ATOM 1431 O O . THR A 1 188 ? 17.628 -15.650 -3.992 1.00 95.00 188 THR A O 1
ATOM 1434 N N . ALA A 1 189 ? 18.304 -13.584 -4.559 1.00 93.12 189 ALA A N 1
ATOM 1435 C CA . ALA A 1 189 ? 19.694 -13.783 -4.160 1.00 93.12 189 ALA A CA 1
ATOM 1436 C C . ALA A 1 189 ? 19.889 -13.646 -2.643 1.00 93.12 189 ALA A C 1
ATOM 1438 O O . ALA A 1 189 ? 20.569 -14.470 -2.037 1.00 93.12 189 ALA A O 1
ATOM 1439 N N . ASP A 1 190 ? 19.280 -12.615 -2.049 1.00 92.50 190 ASP A N 1
ATOM 1440 C CA . ASP A 1 190 ? 19.621 -12.149 -0.701 1.00 92.50 190 ASP A CA 1
ATOM 1441 C C . ASP A 1 190 ? 18.423 -12.101 0.272 1.00 92.50 190 ASP A C 1
ATOM 1443 O O . ASP A 1 190 ? 18.579 -11.705 1.428 1.00 92.50 190 ASP A O 1
ATOM 1447 N N . GLY A 1 191 ? 17.221 -12.455 -0.187 1.00 95.38 191 GLY A N 1
ATOM 1448 C CA . GLY A 1 191 ? 15.963 -12.231 0.525 1.00 95.38 191 GLY A CA 1
ATOM 1449 C C . GLY A 1 191 ? 15.393 -10.821 0.324 1.00 95.38 191 GLY A C 1
ATOM 1450 O O . GLY A 1 191 ? 15.968 -9.959 -0.348 1.00 95.38 191 GLY A O 1
ATOM 1451 N N . CYS A 1 192 ? 14.232 -10.576 0.926 1.00 97.12 192 CYS A N 1
ATOM 1452 C CA . CYS A 1 192 ? 13.547 -9.288 0.922 1.00 97.12 192 CYS A CA 1
ATOM 1453 C C . CYS A 1 192 ? 13.397 -8.762 2.350 1.00 97.12 192 CYS A C 1
ATOM 1455 O O . CYS A 1 192 ? 12.787 -9.413 3.193 1.00 97.12 192 CYS A O 1
ATOM 1457 N N . LEU A 1 193 ? 13.893 -7.554 2.611 1.00 97.75 193 LEU A N 1
ATOM 1458 C CA . LEU A 1 193 ? 13.651 -6.861 3.871 1.00 97.75 193 LEU A CA 1
ATOM 1459 C C . LEU A 1 193 ? 12.232 -6.275 3.881 1.00 97.75 193 LEU A C 1
ATOM 1461 O O . LEU A 1 193 ? 11.929 -5.343 3.139 1.00 97.75 193 LEU A O 1
ATOM 1465 N N . LEU A 1 194 ? 11.373 -6.781 4.749 1.00 96.75 194 LEU A N 1
ATOM 1466 C CA . LEU A 1 194 ? 10.061 -6.216 5.023 1.00 96.75 194 LEU A CA 1
ATOM 1467 C C . LEU A 1 194 ? 10.182 -5.221 6.176 1.00 96.75 194 LEU A C 1
ATOM 1469 O O . LEU A 1 194 ? 10.742 -5.546 7.218 1.00 96.75 194 LEU A O 1
ATOM 1473 N N . LEU A 1 195 ? 9.670 -4.007 5.990 1.00 96.19 195 LEU A N 1
ATOM 1474 C CA . LEU A 1 195 ? 9.662 -2.955 7.000 1.00 96.19 195 LEU A CA 1
ATOM 1475 C C . LEU A 1 195 ? 8.241 -2.431 7.184 1.00 96.19 195 LEU A C 1
ATOM 1477 O O . LEU A 1 195 ? 7.729 -1.699 6.335 1.00 96.19 195 LEU A O 1
ATOM 1481 N N . TYR A 1 196 ? 7.639 -2.771 8.318 1.00 92.44 196 TYR A N 1
ATOM 1482 C CA . TYR A 1 196 ? 6.386 -2.181 8.760 1.00 92.44 196 TYR A CA 1
ATOM 1483 C C . TYR A 1 196 ? 6.666 -0.915 9.567 1.00 92.44 196 TYR A C 1
ATOM 1485 O O . TYR A 1 196 ? 7.517 -0.918 10.458 1.00 92.44 196 TYR A O 1
ATOM 1493 N N . GLY A 1 197 ? 5.909 0.148 9.320 1.00 85.94 197 GLY A N 1
ATOM 1494 C CA . GLY A 1 197 ? 5.876 1.315 10.197 1.00 85.94 197 GLY A CA 1
ATOM 1495 C C . GLY A 1 197 ? 4.491 1.936 10.242 1.00 85.94 197 GLY A C 1
ATOM 1496 O O . GLY A 1 197 ? 3.687 1.746 9.335 1.00 85.94 197 GLY A O 1
ATOM 1497 N N . SER A 1 198 ? 4.206 2.688 11.303 1.00 73.44 198 SER A N 1
ATOM 1498 C CA . SER A 1 198 ? 2.963 3.457 11.407 1.00 73.44 198 SER A CA 1
ATOM 1499 C C . SER A 1 198 ? 3.209 4.941 11.129 1.00 73.44 198 SER A C 1
ATOM 1501 O O . SER A 1 198 ? 4.200 5.515 11.579 1.00 73.44 198 SER A O 1
ATOM 1503 N N . GLY A 1 199 ? 2.313 5.577 10.366 1.00 69.81 199 GLY A N 1
ATOM 1504 C CA . GLY A 1 199 ? 2.368 7.021 10.112 1.00 69.81 199 GLY A CA 1
ATOM 1505 C C . GLY A 1 199 ? 3.487 7.468 9.161 1.00 69.81 199 GLY A C 1
ATOM 1506 O O . GLY A 1 199 ? 3.816 8.658 9.112 1.00 69.81 199 GLY A O 1
ATOM 1507 N N . LEU A 1 200 ? 4.038 6.547 8.370 1.00 74.44 200 LEU A N 1
ATOM 1508 C CA . LEU A 1 200 ? 5.063 6.811 7.360 1.00 74.44 200 LEU A CA 1
ATOM 1509 C C . LEU A 1 200 ? 4.548 7.761 6.270 1.00 74.44 200 LEU A C 1
ATOM 1511 O O . LEU A 1 200 ? 5.312 8.574 5.747 1.00 74.44 200 LEU A O 1
ATOM 1515 N N . GLY A 1 201 ? 3.246 7.705 5.971 1.00 70.31 201 GLY A N 1
ATOM 1516 C CA . GLY A 1 201 ? 2.603 8.434 4.879 1.00 70.31 201 GLY A CA 1
ATOM 1517 C C . GLY A 1 201 ? 3.179 8.050 3.526 1.00 70.31 201 GLY A C 1
ATOM 1518 O O . GLY A 1 201 ? 3.756 8.887 2.828 1.00 70.31 201 GLY A O 1
ATOM 1519 N N . LEU A 1 202 ? 3.024 6.774 3.179 1.00 75.25 202 LEU A N 1
ATOM 1520 C CA . LEU A 1 202 ? 3.439 6.185 1.908 1.00 75.25 202 LEU A CA 1
ATOM 1521 C C . LEU A 1 202 ? 2.641 6.726 0.713 1.00 75.25 202 LEU A C 1
ATOM 1523 O O . LEU A 1 202 ? 3.090 6.600 -0.422 1.00 75.25 202 LEU A O 1
ATOM 1527 N N . ASP A 1 203 ? 1.524 7.412 0.960 1.00 68.06 203 ASP A N 1
ATOM 1528 C CA . ASP A 1 203 ? 0.820 8.246 -0.021 1.00 68.06 203 ASP A CA 1
ATOM 1529 C C . ASP A 1 203 ? 1.718 9.357 -0.599 1.00 68.06 203 ASP A C 1
ATOM 1531 O O . ASP A 1 203 ? 1.582 9.746 -1.760 1.00 68.06 203 ASP A O 1
ATOM 1535 N N . ARG A 1 204 ? 2.674 9.846 0.203 1.00 69.44 204 ARG A N 1
ATOM 1536 C CA . ARG A 1 204 ? 3.734 10.784 -0.189 1.00 69.44 204 ARG A CA 1
ATOM 1537 C C . ARG A 1 204 ? 5.061 10.326 0.400 1.00 69.44 204 ARG A C 1
ATOM 1539 O O . ARG A 1 204 ? 5.618 10.971 1.299 1.00 69.44 204 ARG A O 1
ATOM 1546 N N . PHE A 1 205 ? 5.533 9.187 -0.100 1.00 77.56 205 PHE A N 1
ATOM 1547 C CA . PHE A 1 205 ? 6.759 8.561 0.375 1.00 77.56 205 PHE A CA 1
ATOM 1548 C C . PHE A 1 205 ? 7.953 9.528 0.349 1.00 77.56 205 PHE A C 1
ATOM 1550 O O . PHE A 1 205 ? 8.210 10.215 -0.640 1.00 77.56 205 PHE A O 1
ATOM 1557 N N . SER A 1 206 ? 8.705 9.554 1.450 1.00 83.56 206 SER A N 1
ATOM 1558 C CA . SER A 1 206 ? 9.967 10.280 1.573 1.00 83.56 206 SER A CA 1
ATOM 1559 C C . SER A 1 206 ? 10.921 9.507 2.474 1.00 83.56 206 SER A C 1
ATOM 1561 O O . SER A 1 206 ? 10.557 9.104 3.580 1.00 83.56 206 SER A O 1
ATOM 1563 N N . PHE A 1 207 ? 12.171 9.367 2.030 1.00 87.69 207 PHE A N 1
ATOM 1564 C CA . PHE A 1 207 ? 13.236 8.757 2.825 1.00 87.69 207 PHE A CA 1
ATOM 1565 C C . PHE A 1 207 ? 13.521 9.514 4.128 1.00 87.69 207 PHE A C 1
ATOM 1567 O O . PHE A 1 207 ? 13.904 8.899 5.119 1.00 87.69 207 PHE A O 1
ATOM 1574 N N . GLU A 1 208 ? 13.316 10.834 4.152 1.00 85.12 208 GLU A N 1
ATOM 1575 C CA . GLU A 1 208 ? 13.470 11.640 5.367 1.00 85.12 208 GLU A CA 1
ATOM 1576 C C . GLU A 1 208 ? 12.435 11.233 6.421 1.00 85.12 208 GLU A C 1
ATOM 1578 O O . GLU A 1 208 ? 12.799 10.923 7.552 1.00 85.12 208 GLU A O 1
ATOM 1583 N N . ARG A 1 209 ? 11.161 11.126 6.019 1.00 81.50 209 ARG A N 1
ATOM 1584 C CA . ARG A 1 209 ? 10.066 10.694 6.903 1.00 81.50 209 ARG A CA 1
ATOM 1585 C C . ARG A 1 209 ? 10.273 9.272 7.407 1.00 81.50 209 ARG A C 1
ATOM 1587 O O . ARG A 1 209 ? 10.062 9.012 8.588 1.00 81.50 209 ARG A O 1
ATOM 1594 N N . LEU A 1 210 ? 10.718 8.376 6.526 1.00 87.56 210 LEU A N 1
ATOM 1595 C CA . LEU A 1 210 ? 11.054 7.005 6.895 1.00 87.56 210 LEU A CA 1
ATOM 1596 C C . LEU A 1 210 ? 12.145 6.970 7.972 1.00 87.56 210 LEU A C 1
ATOM 1598 O O . LEU A 1 210 ? 11.976 6.311 8.993 1.00 87.56 210 LEU A O 1
ATOM 1602 N N . ASN A 1 211 ? 13.231 7.723 7.787 1.00 90.19 211 ASN A N 1
ATOM 1603 C CA . ASN A 1 211 ? 14.299 7.822 8.781 1.00 90.19 211 ASN A CA 1
ATOM 1604 C C . ASN A 1 211 ? 13.816 8.427 10.104 1.00 90.19 211 ASN A C 1
ATOM 1606 O O . ASN A 1 211 ? 14.214 7.942 11.159 1.00 90.19 211 ASN A O 1
ATOM 1610 N N . THR A 1 212 ? 12.949 9.443 10.077 1.00 82.50 212 THR A N 1
ATOM 1611 C CA . THR A 1 212 ? 12.343 9.993 11.300 1.00 82.50 212 THR A CA 1
ATOM 1612 C C . THR A 1 212 ? 11.529 8.936 12.046 1.00 82.50 212 THR A C 1
ATOM 1614 O O . THR A 1 212 ? 11.668 8.802 13.259 1.00 82.50 212 THR A O 1
ATOM 1617 N N . ALA A 1 213 ? 10.712 8.155 11.334 1.00 83.06 213 ALA A N 1
ATOM 1618 C CA . ALA A 1 213 ? 9.916 7.086 11.934 1.00 83.06 213 ALA A CA 1
ATOM 1619 C C . ALA A 1 213 ? 10.790 5.957 12.503 1.00 83.06 213 ALA A C 1
ATOM 1621 O O . ALA A 1 213 ? 10.530 5.468 13.603 1.00 83.06 213 ALA A O 1
ATOM 1622 N N . LEU A 1 214 ? 11.857 5.581 11.794 1.00 87.56 214 LEU A N 1
ATOM 1623 C CA . LEU A 1 214 ? 12.851 4.628 12.283 1.00 87.56 214 LEU A CA 1
ATOM 1624 C C . LEU A 1 214 ? 13.512 5.141 13.570 1.00 87.56 214 LEU A C 1
ATOM 1626 O O . LEU A 1 214 ? 13.478 4.462 14.588 1.00 87.56 214 LEU A O 1
ATOM 1630 N N . GLN A 1 215 ? 14.020 6.374 13.583 1.00 85.94 215 GLN A N 1
ATOM 1631 C CA . GLN A 1 215 ? 14.646 6.979 14.768 1.00 85.94 215 GLN A CA 1
ATOM 1632 C C . GLN A 1 215 ? 13.695 7.084 15.970 1.00 85.94 215 GLN A C 1
ATOM 1634 O O . GLN A 1 215 ? 14.139 7.002 17.113 1.00 85.94 215 GLN A O 1
ATOM 1639 N N . ALA A 1 216 ? 12.392 7.226 15.721 1.00 81.31 216 ALA A N 1
ATOM 1640 C CA . ALA A 1 216 ? 11.355 7.200 16.750 1.00 81.31 216 ALA A CA 1
ATOM 1641 C C . ALA A 1 216 ? 11.007 5.780 17.243 1.00 81.31 216 ALA A C 1
ATOM 1643 O O . ALA A 1 216 ? 10.114 5.624 18.072 1.00 81.31 216 ALA A O 1
ATOM 1644 N N . SER A 1 217 ? 11.683 4.740 16.742 1.00 83.44 217 SER A N 1
ATOM 1645 C CA . SER A 1 217 ? 11.357 3.331 16.981 1.00 83.44 217 SER A CA 1
ATOM 1646 C C . SER A 1 217 ? 9.912 2.988 16.595 1.00 83.44 217 SER A C 1
ATOM 1648 O O . SER A 1 217 ? 9.282 2.134 17.207 1.00 83.44 217 SER A O 1
ATOM 1650 N N . ALA A 1 218 ? 9.354 3.635 15.571 1.00 82.31 218 ALA A N 1
ATOM 1651 C CA . ALA A 1 218 ? 7.973 3.406 15.133 1.00 82.31 218 ALA A CA 1
ATOM 1652 C C . ALA A 1 218 ? 7.832 2.230 14.146 1.00 82.31 218 ALA A C 1
ATOM 1654 O O . ALA A 1 218 ? 6.751 2.010 13.597 1.00 82.31 218 ALA A O 1
ATOM 1655 N N . CYS A 1 219 ? 8.920 1.495 13.894 1.00 91.25 219 CYS A N 1
ATOM 1656 C CA . CYS A 1 219 ? 8.988 0.471 12.858 1.00 91.25 219 CYS A CA 1
ATOM 1657 C C . CYS A 1 219 ? 9.443 -0.889 13.403 1.00 91.25 219 CYS A C 1
ATOM 1659 O O . CYS A 1 219 ? 10.151 -0.969 14.413 1.00 91.25 219 CYS A O 1
ATOM 1661 N N . ALA A 1 220 ? 9.057 -1.946 12.693 1.00 93.12 220 ALA A N 1
ATOM 1662 C CA . ALA A 1 220 ? 9.542 -3.307 12.878 1.00 93.12 220 ALA A CA 1
ATOM 1663 C C . ALA A 1 220 ? 9.931 -3.902 11.520 1.00 93.12 220 ALA A C 1
ATOM 1665 O O . ALA A 1 220 ? 9.297 -3.593 10.508 1.00 93.12 220 ALA A O 1
ATOM 1666 N N . ALA A 1 221 ? 10.960 -4.741 11.492 1.00 96.75 221 ALA A N 1
ATOM 1667 C CA . ALA A 1 221 ? 11.479 -5.329 10.269 1.00 96.75 221 ALA A CA 1
ATOM 1668 C C . ALA A 1 221 ? 11.721 -6.834 10.396 1.00 96.75 221 ALA A C 1
ATOM 1670 O O . ALA A 1 221 ? 12.042 -7.335 11.469 1.00 96.75 221 ALA A O 1
ATOM 1671 N N . ALA A 1 222 ? 11.616 -7.531 9.273 1.00 96.56 222 ALA A N 1
ATOM 1672 C CA . ALA A 1 222 ? 11.982 -8.933 9.129 1.00 96.56 222 ALA A CA 1
ATOM 1673 C C . ALA A 1 222 ? 12.550 -9.168 7.732 1.00 96.56 222 ALA A C 1
ATOM 1675 O O . ALA A 1 222 ? 12.179 -8.480 6.780 1.00 96.56 222 ALA A O 1
ATOM 1676 N N . THR A 1 223 ? 13.433 -10.149 7.589 1.00 97.00 223 THR A N 1
ATOM 1677 C CA . THR A 1 223 ? 13.842 -10.630 6.268 1.00 97.00 223 THR A CA 1
ATOM 1678 C C . THR A 1 223 ? 12.979 -11.829 5.882 1.00 97.00 223 THR A C 1
ATOM 1680 O O . THR A 1 223 ? 12.797 -12.758 6.665 1.00 97.00 223 THR A O 1
ATOM 1683 N N . ALA A 1 224 ? 12.436 -11.795 4.672 1.00 96.06 224 ALA A N 1
ATOM 1684 C CA . ALA A 1 224 ? 11.635 -12.857 4.085 1.00 96.06 224 ALA A CA 1
ATOM 1685 C C . ALA A 1 224 ? 12.396 -13.525 2.936 1.00 96.06 224 ALA A C 1
ATOM 1687 O O . ALA A 1 224 ? 13.162 -12.870 2.217 1.00 96.06 224 ALA A O 1
ATOM 1688 N N . LEU A 1 225 ? 12.148 -14.815 2.720 1.00 95.75 225 LEU A N 1
ATOM 1689 C CA . LEU A 1 225 ? 12.590 -15.492 1.502 1.00 95.75 225 LEU A CA 1
ATOM 1690 C C . LEU A 1 225 ? 11.790 -14.974 0.308 1.00 95.75 225 LEU A C 1
ATOM 1692 O O . LEU A 1 225 ? 10.626 -14.618 0.451 1.00 95.75 225 LEU A O 1
ATOM 1696 N N . VAL A 1 226 ? 12.390 -14.953 -0.880 1.00 94.50 226 VAL A N 1
ATOM 1697 C CA . VAL A 1 226 ? 11.677 -14.595 -2.113 1.00 94.50 226 VAL A CA 1
ATOM 1698 C C . VAL A 1 226 ? 11.547 -15.833 -2.978 1.00 94.50 226 VAL A C 1
ATOM 1700 O O . VAL A 1 226 ? 12.556 -16.408 -3.389 1.00 94.50 226 VAL A O 1
ATOM 1703 N N . ASP A 1 227 ? 10.308 -16.226 -3.259 1.00 91.56 227 ASP A N 1
ATOM 1704 C CA . ASP A 1 227 ? 9.995 -17.403 -4.060 1.00 91.56 227 ASP A CA 1
ATOM 1705 C C . ASP A 1 227 ? 9.249 -17.009 -5.340 1.00 91.56 227 ASP A C 1
ATOM 1707 O O . ASP A 1 227 ? 8.181 -16.396 -5.317 1.00 91.56 227 ASP A O 1
ATOM 1711 N N . LEU A 1 228 ? 9.841 -17.371 -6.479 1.00 83.69 228 LEU A N 1
ATOM 1712 C CA . LEU A 1 228 ? 9.273 -17.176 -7.815 1.00 83.69 228 LEU A CA 1
ATOM 1713 C C . LEU A 1 228 ? 8.792 -18.492 -8.448 1.00 83.69 228 LEU A C 1
ATOM 1715 O O . LEU A 1 228 ? 8.337 -18.486 -9.591 1.00 83.69 228 LEU A O 1
ATOM 1719 N N . SER A 1 229 ? 8.922 -19.621 -7.746 1.00 73.88 229 SER A N 1
ATOM 1720 C CA . SER A 1 229 ? 8.624 -20.957 -8.273 1.00 73.88 229 SER A CA 1
ATOM 1721 C C . SER A 1 229 ? 7.126 -21.214 -8.457 1.00 73.88 229 SER A C 1
ATOM 1723 O O . SER A 1 229 ? 6.745 -21.962 -9.356 1.00 73.88 229 SER A O 1
ATOM 1725 N N . GLU A 1 230 ? 6.280 -20.528 -7.686 1.00 58.22 230 GLU A N 1
ATOM 1726 C CA . GLU A 1 230 ? 4.818 -20.546 -7.805 1.00 58.22 230 GLU A CA 1
ATOM 1727 C C . GLU A 1 230 ? 4.256 -19.450 -8.723 1.00 58.22 230 GLU A C 1
ATOM 1729 O O . GLU A 1 230 ? 3.097 -19.053 -8.597 1.00 58.22 230 GLU A O 1
ATOM 1734 N N . GLN A 1 231 ? 5.018 -18.978 -9.714 1.00 49.78 231 GLN A N 1
ATOM 1735 C CA . GLN A 1 231 ? 4.321 -18.459 -10.887 1.00 49.78 231 GLN A CA 1
ATOM 1736 C C . GLN A 1 231 ? 3.524 -19.638 -11.447 1.00 49.78 231 GLN A C 1
ATOM 1738 O O . GLN A 1 231 ? 4.161 -20.637 -11.798 1.00 49.78 231 GLN A O 1
ATOM 1743 N N . PRO A 1 232 ? 2.175 -19.595 -11.516 1.00 40.16 232 PRO A N 1
ATOM 1744 C CA . PRO A 1 232 ? 1.434 -20.652 -12.181 1.00 40.16 232 PRO A CA 1
ATOM 1745 C C . PRO A 1 232 ? 2.099 -20.817 -13.535 1.00 40.16 232 PRO A C 1
ATOM 1747 O O . PRO A 1 232 ? 2.183 -19.845 -14.293 1.00 40.16 232 PRO A O 1
ATOM 1750 N N . ALA A 1 233 ? 2.682 -22.001 -13.766 1.00 39.19 233 ALA A N 1
ATOM 1751 C CA . ALA A 1 233 ? 3.367 -22.308 -15.005 1.00 39.19 233 ALA A CA 1
ATOM 1752 C C . ALA A 1 233 ? 2.418 -21.841 -16.092 1.00 39.19 233 ALA A C 1
ATOM 1754 O O . ALA A 1 233 ? 1.298 -22.353 -16.150 1.00 39.19 233 ALA A O 1
ATOM 1755 N N . ARG A 1 234 ? 2.800 -20.792 -16.839 1.00 40.31 234 ARG A N 1
ATOM 1756 C CA . ARG A 1 234 ? 1.961 -20.247 -17.902 1.00 40.31 234 ARG A CA 1
ATOM 1757 C C . ARG A 1 234 ? 1.585 -21.446 -18.745 1.00 40.31 234 ARG A C 1
ATOM 1759 O O . ARG A 1 234 ? 2.448 -22.001 -19.426 1.00 40.31 234 ARG A O 1
ATOM 1766 N N . SER A 1 235 ? 0.348 -21.914 -18.595 1.00 36.44 235 SER A N 1
ATOM 1767 C CA . SER A 1 235 ? -0.115 -23.081 -19.313 1.00 36.44 235 SER A CA 1
ATOM 1768 C C . SER A 1 235 ? -0.072 -22.646 -20.758 1.00 36.44 235 SER A C 1
ATOM 1770 O O . SER A 1 235 ? -0.888 -21.836 -21.190 1.00 36.44 235 SER A O 1
ATOM 1772 N N . ALA A 1 236 ? 0.937 -23.116 -21.482 1.00 40.88 236 ALA A N 1
ATOM 1773 C CA . ALA A 1 236 ? 1.245 -22.698 -22.840 1.00 40.88 236 ALA A CA 1
ATOM 1774 C C . ALA A 1 236 ? 0.174 -23.153 -23.855 1.00 40.88 236 ALA A C 1
ATOM 1776 O O . ALA A 1 236 ? 0.470 -23.288 -25.036 1.00 40.88 236 ALA A O 1
ATOM 1777 N N . THR A 1 237 ? -1.050 -23.455 -23.408 1.00 40.38 237 THR A N 1
ATOM 1778 C CA . THR A 1 237 ? -2.112 -24.061 -24.221 1.00 40.38 237 THR A CA 1
ATOM 1779 C C . THR A 1 237 ? -3.541 -23.671 -23.837 1.00 40.38 237 THR A C 1
ATOM 1781 O O . THR A 1 237 ? -4.468 -24.150 -24.483 1.00 40.38 237 THR A O 1
ATOM 1784 N N . ALA A 1 238 ? -3.770 -22.791 -22.858 1.00 41.28 238 ALA A N 1
ATOM 1785 C CA . ALA A 1 238 ? -5.068 -22.125 -22.792 1.00 41.28 238 ALA A CA 1
ATOM 1786 C C . ALA A 1 238 ? -4.967 -20.897 -23.695 1.00 41.28 238 ALA A C 1
ATOM 1788 O O . ALA A 1 238 ? -4.331 -19.920 -23.310 1.00 41.28 238 ALA A O 1
ATOM 1789 N N . GLU A 1 239 ? -5.521 -20.976 -24.908 1.00 41.72 239 GLU A N 1
ATOM 1790 C CA . GLU A 1 239 ? -5.848 -19.780 -25.685 1.00 41.72 239 GLU A CA 1
ATOM 1791 C C . GLU A 1 239 ? -6.623 -18.857 -24.739 1.00 41.72 239 GLU A C 1
ATOM 1793 O O . GLU A 1 239 ? -7.780 -19.123 -24.403 1.00 41.72 239 GLU A O 1
ATOM 1798 N N . GLU A 1 240 ? -5.951 -17.821 -24.221 1.00 47.38 240 GLU A N 1
ATOM 1799 C CA . GLU A 1 240 ? -6.648 -16.704 -23.603 1.00 47.38 240 GLU A CA 1
ATOM 1800 C C . GLU A 1 240 ? -7.691 -16.284 -24.636 1.00 47.38 240 GLU A C 1
ATOM 1802 O O . GLU A 1 240 ? -7.319 -16.105 -25.800 1.00 47.38 240 GLU A O 1
ATOM 1807 N N . PRO A 1 241 ? -8.985 -16.207 -24.279 1.00 44.75 241 PRO A N 1
ATOM 1808 C CA . PRO A 1 241 ? -9.979 -15.764 -25.232 1.00 44.75 241 PRO A CA 1
ATOM 1809 C C . PRO A 1 241 ? -9.534 -14.380 -25.685 1.00 44.75 241 PRO A C 1
ATOM 1811 O O . PRO A 1 241 ? -9.558 -13.437 -24.889 1.00 44.75 241 PRO A O 1
ATOM 1814 N N . GLU A 1 242 ? -9.055 -14.285 -26.931 1.00 51.03 242 GLU A N 1
ATOM 1815 C CA . GLU A 1 242 ? -8.712 -13.010 -27.539 1.00 51.03 242 GLU A CA 1
ATOM 1816 C C . GLU A 1 242 ? -9.904 -12.102 -27.281 1.00 51.03 242 GLU A C 1
ATOM 1818 O O . GLU A 1 242 ? -11.046 -12.468 -27.588 1.00 51.03 242 GLU A O 1
ATOM 1823 N N . ALA A 1 243 ? -9.655 -10.957 -26.636 1.00 53.12 243 ALA A N 1
ATOM 1824 C CA . ALA A 1 243 ? -10.702 -9.979 -26.415 1.00 53.12 243 ALA A CA 1
ATOM 1825 C C . ALA A 1 243 ? -11.388 -9.775 -27.772 1.00 53.12 243 ALA A C 1
ATOM 1827 O O . ALA A 1 243 ? -10.676 -9.436 -28.725 1.00 53.12 243 ALA A O 1
ATOM 1828 N N . PRO A 1 244 ? -12.707 -10.035 -27.902 1.00 58.66 244 PRO A N 1
ATOM 1829 C CA . PRO A 1 244 ? -13.363 -10.004 -29.198 1.00 58.66 244 PRO A CA 1
ATOM 1830 C C . PRO A 1 244 ? -12.961 -8.720 -29.913 1.00 58.66 244 PRO A C 1
ATOM 1832 O O . PRO A 1 244 ? -12.967 -7.659 -29.291 1.00 58.66 244 PRO A O 1
ATOM 1835 N N . VAL A 1 245 ? -12.560 -8.812 -31.183 1.00 57.22 245 VAL A N 1
ATOM 1836 C CA . VAL A 1 245 ? -12.006 -7.693 -31.976 1.00 57.22 245 VAL A CA 1
ATOM 1837 C C . VAL A 1 245 ? -12.850 -6.410 -31.837 1.00 57.22 245 VAL A C 1
ATOM 1839 O O . VAL A 1 245 ? -12.330 -5.293 -31.836 1.00 57.22 245 VAL A O 1
ATOM 1842 N N . GLU A 1 246 ? -14.155 -6.572 -31.617 1.00 57.78 246 GLU A N 1
ATOM 1843 C CA . GLU A 1 246 ? -15.127 -5.519 -31.312 1.00 57.78 246 GLU A CA 1
ATOM 1844 C C . GLU A 1 246 ? -14.823 -4.720 -30.023 1.00 57.78 246 GLU A C 1
ATOM 1846 O O . GLU A 1 246 ? -14.966 -3.496 -30.011 1.00 57.78 246 GLU A O 1
ATOM 1851 N N . LEU A 1 247 ? -14.352 -5.363 -28.949 1.00 57.06 247 LEU A N 1
ATOM 1852 C CA . LEU A 1 247 ? -13.970 -4.724 -27.682 1.00 57.06 247 LEU A CA 1
ATOM 1853 C C . LEU A 1 247 ? -12.664 -3.929 -27.792 1.00 57.06 247 LEU A C 1
ATOM 1855 O O . LEU A 1 247 ? -12.555 -2.855 -27.196 1.00 57.06 247 LEU A O 1
ATOM 1859 N N . LEU A 1 248 ? -11.697 -4.406 -28.581 1.00 60.31 248 LEU A N 1
ATOM 1860 C CA . LEU A 1 248 ? -10.477 -3.652 -28.896 1.00 60.31 248 LEU A CA 1
ATOM 1861 C C . LEU A 1 248 ? -10.803 -2.404 -29.730 1.00 60.31 248 LEU A C 1
ATOM 1863 O O . LEU A 1 248 ? -10.312 -1.314 -29.427 1.00 60.31 248 LEU A O 1
ATOM 1867 N N . GLY A 1 249 ? -11.707 -2.528 -30.709 1.00 63.88 249 GLY A N 1
ATOM 1868 C CA . GLY A 1 249 ? -12.241 -1.389 -31.462 1.00 63.88 249 GLY A CA 1
ATOM 1869 C C . GLY A 1 249 ? -12.960 -0.369 -30.569 1.00 63.88 249 GLY A C 1
ATOM 1870 O O . GLY A 1 249 ? -12.741 0.840 -30.691 1.00 63.88 249 GLY A O 1
ATOM 1871 N N . TYR A 1 250 ? -13.756 -0.844 -29.609 1.00 62.22 250 TYR A N 1
ATOM 1872 C CA . TYR A 1 250 ? -14.441 0.003 -28.629 1.00 62.22 250 TYR A CA 1
ATOM 1873 C C . TYR A 1 250 ? -13.464 0.737 -27.694 1.00 62.22 250 TYR A C 1
ATOM 1875 O O . TYR A 1 250 ? -13.621 1.933 -27.431 1.00 62.22 250 TYR A O 1
ATOM 1883 N N . ALA A 1 251 ? -12.411 0.059 -27.235 1.00 63.09 251 ALA A N 1
ATOM 1884 C CA . ALA A 1 251 ? -11.367 0.657 -26.410 1.00 63.09 251 ALA A CA 1
ATOM 1885 C C . ALA A 1 251 ? -10.573 1.733 -27.160 1.00 63.09 251 ALA A C 1
ATOM 1887 O O . ALA A 1 251 ? -10.352 2.818 -26.619 1.00 63.09 251 ALA A O 1
ATOM 1888 N N . HIS A 1 252 ? -10.222 1.475 -28.425 1.00 68.12 252 HIS A N 1
ATOM 1889 C CA . HIS A 1 252 ? -9.640 2.469 -29.330 1.00 68.12 252 HIS A CA 1
ATOM 1890 C C . HIS A 1 252 ? -10.528 3.717 -29.441 1.00 68.12 252 HIS A C 1
ATOM 1892 O O . HIS A 1 252 ? -10.044 4.838 -29.273 1.00 68.12 252 HIS A O 1
ATOM 1898 N N . ALA A 1 253 ? -11.835 3.545 -29.660 1.00 65.88 253 ALA A N 1
ATOM 1899 C CA . ALA A 1 253 ? -12.771 4.662 -29.771 1.00 65.88 253 ALA A CA 1
ATOM 1900 C C . ALA A 1 253 ? -12.865 5.487 -28.471 1.00 65.88 253 ALA A C 1
ATOM 1902 O O . ALA A 1 253 ? -12.885 6.722 -28.520 1.00 65.88 253 ALA A O 1
ATOM 1903 N N . LEU A 1 254 ? -12.868 4.832 -27.304 1.00 65.81 254 LEU A N 1
ATOM 1904 C CA . LEU A 1 254 ? -12.868 5.500 -25.996 1.00 65.81 254 LEU A CA 1
ATOM 1905 C C . LEU A 1 254 ? -11.573 6.280 -25.735 1.00 65.81 254 LEU A C 1
ATOM 1907 O O . LEU A 1 254 ? -11.625 7.429 -25.291 1.00 65.81 254 LEU A O 1
ATOM 1911 N N . LEU A 1 255 ? -10.422 5.681 -26.045 1.00 69.38 255 LEU A N 1
ATOM 1912 C CA . LEU A 1 255 ? -9.097 6.295 -25.927 1.00 69.38 255 LEU A CA 1
ATOM 1913 C C . LEU A 1 255 ? -8.984 7.567 -26.770 1.00 69.38 255 LEU A C 1
ATOM 1915 O O . LEU A 1 255 ? -8.590 8.624 -26.274 1.00 69.38 255 LEU A O 1
ATOM 1919 N N . VAL A 1 256 ? -9.390 7.472 -28.034 1.00 70.12 256 VAL A N 1
ATOM 1920 C CA . VAL A 1 256 ? -9.380 8.585 -28.984 1.00 70.12 256 VAL A CA 1
ATOM 1921 C C . VAL A 1 256 ? -10.355 9.682 -28.555 1.00 70.12 256 VAL A C 1
ATOM 1923 O O . VAL A 1 256 ? -9.991 10.855 -28.529 1.00 70.12 256 VAL A O 1
ATOM 1926 N N . THR A 1 257 ? -11.568 9.325 -28.131 1.00 67.62 257 THR A N 1
ATOM 1927 C CA . THR A 1 257 ? -12.547 10.299 -27.619 1.00 67.62 257 THR A CA 1
ATOM 1928 C C . THR A 1 257 ? -11.999 11.066 -26.416 1.00 67.62 257 THR A C 1
ATOM 1930 O O . THR A 1 257 ? -12.143 12.287 -26.328 1.00 67.62 257 THR A O 1
ATOM 1933 N N . ARG A 1 258 ? -11.318 10.366 -25.504 1.00 66.69 258 ARG A N 1
ATOM 1934 C CA . ARG A 1 258 ? -10.731 10.969 -24.308 1.00 66.69 258 ARG A CA 1
ATOM 1935 C C . ARG A 1 258 ? -9.556 11.888 -24.634 1.00 66.69 258 ARG A C 1
ATOM 1937 O O . ARG A 1 258 ? -9.453 12.947 -24.021 1.00 66.69 258 ARG A O 1
ATOM 1944 N N . TYR A 1 259 ? -8.732 11.546 -25.627 1.00 70.56 259 TYR A N 1
ATOM 1945 C CA . TYR A 1 259 ? -7.674 12.429 -26.128 1.00 70.56 259 TYR A CA 1
ATOM 1946 C C . TYR A 1 259 ? -8.232 13.801 -26.541 1.00 70.56 259 TYR A C 1
ATOM 1948 O O . TYR A 1 259 ? -7.734 14.834 -26.096 1.00 70.56 259 TYR A O 1
ATOM 1956 N N . PHE A 1 260 ? -9.313 13.836 -27.320 1.00 70.31 260 PHE A N 1
ATOM 1957 C CA . PHE A 1 260 ? -9.932 15.103 -27.720 1.00 70.31 260 PHE A CA 1
ATOM 1958 C C . PHE A 1 260 ? -10.611 15.832 -26.551 1.00 70.31 260 PHE A C 1
ATOM 1960 O O . PHE A 1 260 ? -10.452 17.047 -26.430 1.00 70.31 260 PHE A O 1
ATOM 1967 N N . ALA A 1 261 ? -11.270 15.103 -25.641 1.00 66.00 261 ALA A N 1
ATOM 1968 C CA . ALA A 1 261 ? -11.885 15.694 -24.450 1.00 66.00 261 ALA A CA 1
ATOM 1969 C C . ALA A 1 261 ? -10.861 16.437 -23.572 1.00 66.00 261 ALA A C 1
ATOM 1971 O O . ALA A 1 261 ? -11.152 17.519 -23.065 1.00 66.00 261 ALA A O 1
ATOM 1972 N N . THR A 1 262 ? -9.631 15.916 -23.450 1.00 65.00 262 THR A N 1
ATOM 1973 C CA . THR A 1 262 ? -8.547 16.610 -22.721 1.00 65.00 262 THR A CA 1
ATOM 1974 C C . THR A 1 262 ? -8.083 17.909 -23.385 1.00 65.00 262 THR A C 1
ATOM 1976 O O . THR A 1 262 ? -7.451 18.732 -22.730 1.00 65.00 262 THR A O 1
ATOM 1979 N N . ARG A 1 263 ? -8.424 18.129 -24.660 1.00 69.44 263 ARG A N 1
ATOM 1980 C CA . ARG A 1 263 ? -8.141 19.363 -25.412 1.00 69.44 263 ARG A CA 1
ATOM 1981 C C . ARG A 1 263 ? -9.335 20.319 -25.463 1.00 69.44 263 ARG A C 1
ATOM 1983 O O . ARG A 1 263 ? -9.333 21.250 -26.262 1.00 69.44 263 ARG A O 1
ATOM 1990 N N . GLY A 1 264 ? -10.356 20.084 -24.634 1.00 71.12 264 GLY A N 1
ATOM 1991 C CA . GLY A 1 264 ? -11.581 20.886 -24.613 1.00 71.12 264 GLY A CA 1
ATOM 1992 C C . GLY A 1 264 ? -12.469 20.683 -25.843 1.00 71.12 264 GLY A C 1
ATOM 1993 O O . GLY A 1 264 ? -13.396 21.461 -26.062 1.00 71.12 264 GLY A O 1
ATOM 1994 N N . ASP A 1 265 ? -12.197 19.652 -26.644 1.00 74.50 265 ASP A N 1
ATOM 1995 C CA . ASP A 1 265 ? -12.970 19.321 -27.832 1.00 74.50 265 ASP A CA 1
ATOM 1996 C C . ASP A 1 265 ? -13.916 18.152 -27.532 1.00 74.50 265 ASP A C 1
ATOM 1998 O O . ASP A 1 265 ? -13.525 17.157 -26.923 1.00 74.50 265 ASP A O 1
ATOM 2002 N N . ASP A 1 266 ? -15.169 18.258 -27.969 1.00 78.31 266 ASP A N 1
ATOM 2003 C CA . ASP A 1 266 ? -16.171 17.196 -27.834 1.00 78.31 266 ASP A CA 1
ATOM 2004 C C . ASP A 1 266 ? -16.491 16.634 -29.227 1.00 78.31 266 ASP A C 1
ATOM 2006 O O . ASP A 1 266 ? -17.469 17.032 -29.885 1.00 78.31 266 ASP A O 1
ATOM 2010 N N . PRO A 1 267 ? -15.642 15.725 -29.732 1.00 71.38 267 PRO A N 1
ATOM 2011 C CA . PRO A 1 267 ? -15.784 15.208 -31.079 1.00 71.38 267 PRO A CA 1
ATOM 2012 C C . PRO A 1 267 ? -17.036 14.352 -31.241 1.00 71.38 267 PRO A C 1
ATOM 2014 O O . PRO A 1 267 ? -17.616 14.336 -32.325 1.00 71.38 267 PRO A O 1
ATOM 2017 N N . VAL A 1 268 ? -17.486 13.693 -30.170 1.00 70.38 268 VAL A N 1
ATOM 2018 C CA . VAL A 1 268 ? -18.689 12.857 -30.171 1.00 70.38 268 VAL A CA 1
ATOM 2019 C C . VAL A 1 268 ? -19.920 13.731 -30.366 1.00 70.38 268 VAL A C 1
ATOM 2021 O O . VAL A 1 268 ? -20.774 13.428 -31.201 1.00 70.38 268 VAL A O 1
ATOM 2024 N N . ARG A 1 269 ? -19.997 14.879 -29.685 1.00 76.25 269 ARG A N 1
ATOM 2025 C CA . ARG A 1 269 ? -21.081 15.845 -29.895 1.00 76.25 269 ARG A CA 1
ATOM 2026 C C . ARG A 1 269 ? -21.058 16.455 -31.296 1.00 76.25 269 ARG A C 1
ATOM 2028 O O . ARG A 1 269 ? -22.130 16.650 -31.874 1.00 76.25 269 ARG A O 1
ATOM 2035 N N . ARG A 1 270 ? -19.880 16.748 -31.865 1.00 78.94 270 ARG A N 1
ATOM 2036 C CA . ARG A 1 270 ? -19.763 17.236 -33.257 1.00 78.94 270 ARG A CA 1
ATOM 2037 C C . ARG A 1 270 ? -20.204 16.186 -34.273 1.00 78.94 270 ARG A C 1
ATOM 2039 O O . ARG A 1 270 ? -20.965 16.513 -35.179 1.00 78.94 270 ARG A O 1
ATOM 2046 N N . ALA A 1 271 ? -19.776 14.942 -34.095 1.00 75.94 271 ALA A N 1
ATOM 2047 C CA . ALA A 1 271 ? -20.125 13.839 -34.977 1.00 75.94 271 ALA A CA 1
ATOM 2048 C C . ALA A 1 271 ? -21.624 13.502 -34.909 1.00 75.94 271 ALA A C 1
ATOM 2050 O O . ALA A 1 271 ? -22.272 13.356 -35.944 1.00 75.94 271 ALA A O 1
ATOM 2051 N N . ARG A 1 272 ? -22.218 13.533 -33.707 1.00 74.44 272 ARG A N 1
ATOM 2052 C CA . ARG A 1 272 ? -23.667 13.365 -33.509 1.00 74.44 272 ARG A CA 1
ATOM 2053 C C . ARG A 1 272 ? -24.484 14.465 -34.187 1.00 74.44 272 ARG A C 1
ATOM 2055 O O . ARG A 1 272 ? -25.518 14.174 -34.778 1.00 74.44 272 ARG A O 1
ATOM 2062 N N . LYS A 1 273 ? -24.016 15.720 -34.161 1.00 83.00 273 LYS A N 1
ATOM 2063 C CA . LYS A 1 273 ? -24.639 16.829 -34.915 1.00 83.00 273 LYS A CA 1
ATOM 2064 C C . LYS A 1 273 ? -24.587 16.629 -36.433 1.00 83.00 273 LYS A C 1
ATOM 2066 O O . LYS A 1 273 ? -25.371 17.245 -37.143 1.00 83.00 273 LYS A O 1
ATOM 2071 N N . GLN A 1 274 ? -23.672 15.795 -36.916 1.00 85.25 274 GLN A N 1
ATOM 2072 C CA . GLN A 1 274 ? -23.493 15.473 -38.330 1.00 85.25 274 GLN A CA 1
ATOM 2073 C C . GLN A 1 274 ? -24.139 14.135 -38.717 1.00 85.25 274 GLN A C 1
ATOM 2075 O O . GLN A 1 274 ? -24.013 13.721 -39.863 1.00 85.25 274 GLN A O 1
ATOM 2080 N N . GLY A 1 275 ? -24.837 13.474 -37.784 1.00 87.06 275 GLY A N 1
ATOM 2081 C CA . GLY A 1 275 ? -25.520 12.204 -38.031 1.00 87.06 275 GLY A CA 1
ATOM 2082 C C . GLY A 1 275 ? -24.587 11.005 -38.211 1.00 87.06 275 GLY A C 1
ATOM 2083 O O . GLY A 1 275 ? -25.033 9.988 -38.727 1.00 87.06 275 GLY A O 1
ATOM 2084 N N . LEU A 1 276 ? -23.317 11.111 -37.803 1.00 79.56 276 LEU A N 1
ATOM 2085 C CA . LEU A 1 276 ? -22.356 10.013 -37.920 1.00 79.56 276 LEU A CA 1
ATOM 2086 C C . LEU A 1 276 ? -22.657 8.911 -36.898 1.00 79.56 276 LEU A C 1
ATOM 2088 O O . LEU A 1 276 ? -22.969 9.190 -35.735 1.00 79.56 276 LEU A O 1
ATOM 2092 N N . SER A 1 277 ? -22.511 7.658 -37.322 1.00 75.62 277 SER A N 1
ATOM 2093 C CA . SER A 1 277 ? -22.502 6.499 -36.429 1.00 75.62 277 SER A CA 1
ATOM 2094 C C . SER A 1 277 ? -21.260 6.493 -35.526 1.00 75.62 277 SER A C 1
ATOM 2096 O O . SER A 1 277 ? -20.290 7.225 -35.747 1.00 75.62 277 SER A O 1
ATOM 2098 N N . ALA A 1 278 ? -21.264 5.650 -34.490 1.00 64.19 278 ALA A N 1
ATOM 2099 C CA . ALA A 1 278 ? -20.120 5.515 -33.585 1.00 64.19 278 ALA A CA 1
ATOM 2100 C C . ALA A 1 278 ? -18.848 5.040 -34.315 1.00 64.19 278 ALA A C 1
ATOM 2102 O O . ALA A 1 278 ? -17.767 5.560 -34.047 1.00 64.19 278 ALA A O 1
ATOM 2103 N N . ALA A 1 279 ? -18.991 4.1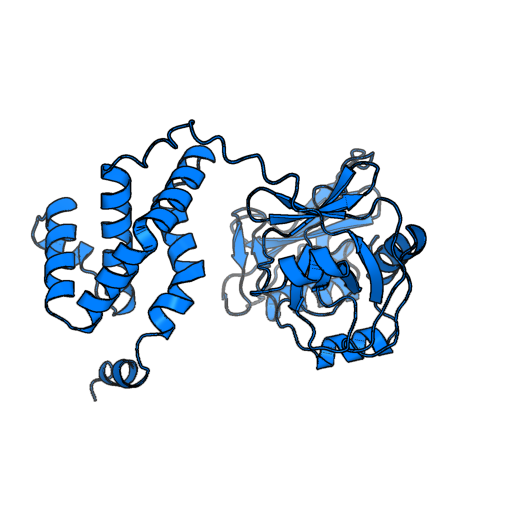18 -35.274 1.00 66.06 279 ALA A N 1
ATOM 2104 C CA . ALA A 1 279 ? -17.887 3.621 -36.093 1.00 66.06 279 ALA A CA 1
ATOM 2105 C C . ALA A 1 279 ? -17.310 4.721 -37.001 1.00 66.06 279 ALA A C 1
ATOM 2107 O O . ALA A 1 279 ? -16.116 4.999 -36.947 1.00 66.06 279 ALA A O 1
ATOM 2108 N N . GLU A 1 280 ? -18.164 5.444 -37.735 1.00 75.94 280 GLU A N 1
ATOM 2109 C CA . GLU A 1 280 ? -17.728 6.565 -38.589 1.00 75.94 280 GLU A CA 1
ATOM 2110 C C . GLU A 1 280 ? -17.095 7.703 -37.775 1.00 75.94 280 GLU A C 1
ATOM 2112 O O . GLU A 1 280 ? -16.176 8.384 -38.234 1.00 75.94 280 GLU A O 1
ATOM 2117 N N . THR A 1 281 ? -17.576 7.909 -36.545 1.00 75.69 281 THR A N 1
ATOM 2118 C CA . THR A 1 281 ? -16.987 8.864 -35.602 1.00 75.69 281 THR A CA 1
ATOM 2119 C C . THR A 1 281 ? -15.577 8.434 -35.204 1.00 75.69 281 THR A C 1
ATOM 2121 O O . THR A 1 281 ? -14.659 9.250 -35.259 1.00 75.69 281 THR A O 1
ATOM 2124 N N . ALA A 1 282 ? -15.384 7.165 -34.839 1.00 70.50 282 ALA A N 1
ATOM 2125 C CA . ALA A 1 282 ? -14.081 6.632 -34.456 1.00 70.50 282 ALA A CA 1
ATOM 2126 C C . ALA A 1 282 ? -13.072 6.700 -35.616 1.00 70.50 282 ALA A C 1
ATOM 2128 O O . ALA A 1 282 ? -11.984 7.250 -35.436 1.00 70.50 282 ALA A O 1
ATOM 2129 N N . ASP A 1 283 ? -13.455 6.251 -36.815 1.00 78.25 283 ASP A N 1
ATOM 2130 C CA . ASP A 1 283 ? -12.598 6.278 -38.009 1.00 78.25 283 ASP A CA 1
ATOM 2131 C C . ASP A 1 283 ? -12.152 7.693 -38.363 1.00 78.25 283 ASP A C 1
ATOM 2133 O O . ASP A 1 283 ? -10.975 7.956 -38.639 1.00 78.25 283 ASP A O 1
ATOM 2137 N N . ARG A 1 284 ? -13.086 8.645 -38.305 1.00 81.38 284 ARG A N 1
ATOM 2138 C CA . ARG A 1 284 ? -12.773 10.046 -38.557 1.00 81.38 284 ARG A CA 1
ATOM 2139 C C . ARG A 1 284 ? -11.808 10.609 -37.521 1.00 81.38 284 ARG A C 1
ATOM 2141 O O . ARG A 1 284 ? -10.896 11.341 -37.900 1.00 81.38 284 ARG A O 1
ATOM 2148 N N . LEU A 1 285 ? -11.995 10.297 -36.241 1.00 78.25 285 LEU A N 1
ATOM 2149 C CA . LEU A 1 285 ? -11.111 10.799 -35.193 1.00 78.25 285 LEU A CA 1
ATOM 2150 C C . LEU A 1 285 ? -9.711 10.197 -35.289 1.00 78.25 285 LEU A C 1
ATOM 2152 O O . LEU A 1 285 ? -8.730 10.919 -35.129 1.00 78.25 285 LEU A O 1
ATOM 2156 N N . VAL A 1 286 ? -9.595 8.916 -35.639 1.00 79.69 286 VAL A N 1
ATOM 2157 C CA . VAL A 1 286 ? -8.302 8.289 -35.949 1.00 79.69 286 VAL A CA 1
ATOM 2158 C C . VAL A 1 286 ? -7.645 8.977 -37.150 1.00 79.69 286 VAL A C 1
ATOM 2160 O O . VAL A 1 286 ? -6.457 9.301 -37.103 1.00 79.69 286 VAL A O 1
ATOM 2163 N N . ALA A 1 287 ? -8.400 9.262 -38.214 1.00 82.06 287 ALA A N 1
ATOM 2164 C CA . ALA A 1 287 ? -7.884 9.980 -39.378 1.00 82.06 287 ALA A CA 1
ATOM 2165 C C . ALA A 1 287 ? -7.432 11.412 -39.035 1.00 82.06 287 ALA A C 1
ATOM 2167 O O . ALA A 1 287 ? -6.432 11.888 -39.572 1.00 82.06 287 ALA A O 1
ATOM 2168 N N . GLU A 1 288 ? -8.138 12.096 -38.134 1.00 81.12 288 GLU A N 1
ATOM 2169 C CA . GLU A 1 288 ? -7.781 13.424 -37.631 1.00 81.12 288 GLU A CA 1
ATOM 2170 C C . GLU A 1 288 ? -6.492 13.384 -36.799 1.00 81.12 288 GLU A C 1
ATOM 2172 O O . GLU A 1 288 ? -5.589 14.189 -37.029 1.00 81.12 288 GLU A O 1
ATOM 2177 N N . LEU A 1 289 ? -6.342 12.383 -35.925 1.00 77.56 289 LEU A N 1
ATOM 2178 C CA . LEU A 1 289 ? -5.114 12.157 -35.161 1.00 77.56 289 LEU A CA 1
ATOM 2179 C C . LEU A 1 289 ? -3.910 11.872 -36.062 1.00 77.56 289 LEU A C 1
ATOM 2181 O O . LEU A 1 289 ? -2.840 12.434 -35.840 1.00 77.56 289 LEU A O 1
ATOM 2185 N N . ARG A 1 290 ? -4.076 11.065 -37.118 1.00 84.00 290 ARG A N 1
ATOM 2186 C CA . ARG A 1 290 ? -2.993 10.745 -38.068 1.00 84.00 290 ARG A CA 1
ATOM 2187 C C . ARG A 1 290 ? -2.449 11.965 -38.816 1.00 84.00 290 ARG A C 1
ATOM 2189 O O . ARG A 1 290 ? -1.310 11.926 -39.271 1.00 84.00 290 ARG A O 1
ATOM 2196 N N . ARG A 1 291 ? -3.232 13.042 -38.957 1.00 82.75 291 ARG A N 1
ATOM 2197 C CA . ARG A 1 291 ? -2.798 14.276 -39.641 1.00 82.75 291 ARG A CA 1
ATOM 2198 C C . ARG A 1 291 ? -1.817 15.104 -38.812 1.00 82.75 291 ARG A C 1
ATOM 2200 O O . ARG A 1 291 ? -1.093 15.916 -39.381 1.00 82.75 291 ARG A O 1
ATOM 2207 N N . GLY A 1 292 ? -1.802 14.923 -37.490 1.00 80.00 292 GLY A N 1
ATOM 2208 C CA . GLY A 1 292 ? -0.917 15.643 -36.579 1.00 80.00 292 GLY A CA 1
ATOM 2209 C C . GLY A 1 292 ? 0.219 14.757 -36.055 1.00 80.00 292 GLY A C 1
ATOM 2210 O O . GLY A 1 292 ? -0.018 13.592 -35.738 1.00 80.00 292 GLY A O 1
ATOM 2211 N N . PRO A 1 293 ? 1.443 15.287 -35.871 1.00 75.69 293 PRO A N 1
ATOM 2212 C CA . PRO A 1 293 ? 2.560 14.511 -35.320 1.00 75.69 293 PRO A CA 1
ATOM 2213 C C . PRO A 1 293 ? 2.284 14.008 -33.892 1.00 75.69 293 PRO A C 1
ATOM 2215 O O . PRO A 1 293 ? 2.761 12.948 -33.498 1.00 75.69 293 PRO A O 1
ATOM 2218 N N . GLU A 1 294 ? 1.485 14.743 -33.119 1.00 70.06 294 GLU A N 1
ATOM 2219 C CA . GLU A 1 294 ? 1.082 14.351 -31.765 1.00 70.06 294 GLU A CA 1
ATOM 2220 C C . GLU A 1 294 ? 0.033 13.237 -31.764 1.00 70.06 294 GLU A C 1
ATOM 2222 O O . GLU A 1 294 ? 0.133 12.300 -30.977 1.00 70.06 294 GLU A O 1
ATOM 2227 N N . GLY A 1 295 ? -0.960 13.321 -32.654 1.00 73.38 295 GLY A N 1
ATOM 2228 C CA . GLY A 1 295 ? -1.983 12.288 -32.776 1.00 73.38 295 GLY A CA 1
ATOM 2229 C C . GLY A 1 295 ? -1.410 10.989 -33.344 1.00 73.38 295 GLY A C 1
ATOM 2230 O O . GLY A 1 295 ? -1.756 9.916 -32.862 1.00 73.38 295 GLY A O 1
ATOM 2231 N N . ALA A 1 296 ? -0.455 11.068 -34.277 1.00 76.31 296 ALA A N 1
ATOM 2232 C CA . ALA A 1 296 ? 0.276 9.904 -34.776 1.00 76.31 296 ALA A CA 1
ATOM 2233 C C . ALA A 1 296 ? 1.078 9.192 -33.670 1.00 76.31 296 ALA A C 1
ATOM 2235 O O . ALA A 1 296 ? 1.028 7.969 -33.573 1.00 76.31 296 ALA A O 1
ATOM 2236 N N . ARG A 1 297 ? 1.764 9.943 -32.793 1.00 73.06 297 ARG A N 1
ATOM 2237 C CA . ARG A 1 297 ? 2.473 9.372 -31.631 1.00 73.06 297 ARG A CA 1
ATOM 2238 C C . ARG A 1 297 ? 1.525 8.745 -30.613 1.00 73.06 297 ARG A C 1
ATOM 2240 O O . ARG A 1 297 ? 1.832 7.687 -30.077 1.00 73.06 297 ARG A O 1
ATOM 2247 N N . PHE A 1 298 ? 0.375 9.371 -30.366 1.00 73.81 298 PHE A N 1
ATOM 2248 C CA . PHE A 1 298 ? -0.653 8.791 -29.504 1.00 73.81 298 PHE A CA 1
ATOM 2249 C C . PHE A 1 298 ? -1.166 7.459 -30.067 1.00 73.81 298 PHE A C 1
ATOM 2251 O O . PHE A 1 298 ? -1.243 6.481 -29.334 1.00 73.81 298 PHE A O 1
ATOM 2258 N N . LEU A 1 299 ? -1.443 7.387 -31.372 1.00 78.44 299 LEU A N 1
ATOM 2259 C CA . LEU A 1 299 ? -1.870 6.142 -32.014 1.00 78.44 299 LEU A CA 1
ATOM 2260 C C . LEU A 1 299 ? -0.792 5.050 -31.938 1.00 78.44 299 LEU A C 1
ATOM 2262 O O . LEU A 1 299 ? -1.123 3.922 -31.596 1.00 78.44 299 LEU A O 1
ATOM 2266 N N . GLN A 1 300 ? 0.484 5.388 -32.149 1.00 77.38 300 GLN A N 1
ATOM 2267 C CA . GLN A 1 300 ? 1.600 4.448 -31.964 1.00 77.38 300 GLN A CA 1
ATOM 2268 C C . GLN A 1 300 ? 1.710 3.941 -30.522 1.00 77.38 300 GLN A C 1
ATOM 2270 O O . GLN A 1 300 ? 1.976 2.763 -30.304 1.00 77.38 300 GLN A O 1
ATOM 2275 N N . TYR A 1 301 ? 1.495 4.810 -29.529 1.00 74.38 301 TYR A N 1
ATOM 2276 C CA . TYR A 1 301 ? 1.470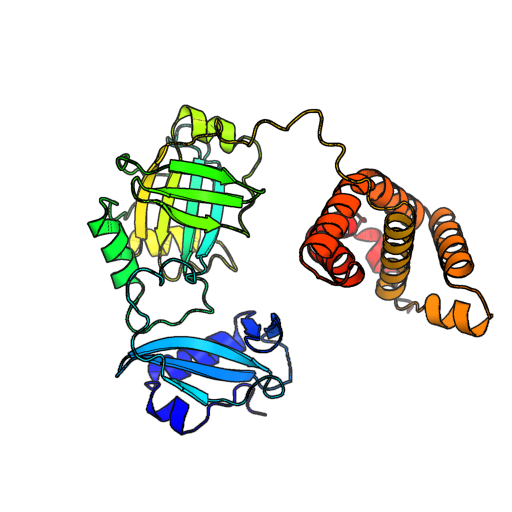 4.405 -28.124 1.00 74.38 301 TYR A CA 1
ATOM 2277 C C . TYR A 1 301 ? 0.329 3.423 -27.847 1.00 74.38 301 TYR A C 1
ATOM 2279 O O . TYR A 1 301 ? 0.534 2.417 -27.171 1.00 74.38 301 TYR A O 1
ATOM 2287 N N . VAL A 1 302 ? -0.866 3.698 -28.373 1.00 75.06 302 VAL A N 1
ATOM 2288 C CA . VAL A 1 302 ? -2.015 2.806 -28.203 1.00 75.06 302 VAL A CA 1
ATOM 2289 C C . VAL A 1 302 ? -1.762 1.460 -28.891 1.00 75.06 302 VAL A C 1
ATOM 2291 O O . VAL A 1 302 ? -1.974 0.430 -28.258 1.00 75.06 302 VAL A O 1
ATOM 2294 N N . GLU A 1 303 ? -1.240 1.457 -30.122 1.00 79.81 303 GLU A N 1
ATOM 2295 C CA . GLU A 1 303 ? -0.837 0.243 -30.852 1.00 79.81 303 GLU A CA 1
ATOM 2296 C C . GLU A 1 303 ? 0.193 -0.580 -30.060 1.00 79.81 303 GLU A C 1
ATOM 2298 O O . GLU A 1 303 ? -0.002 -1.775 -29.854 1.00 79.81 303 GLU A O 1
ATOM 2303 N N . ALA A 1 304 ? 1.230 0.064 -29.513 1.00 75.06 304 ALA A N 1
ATOM 2304 C CA . ALA A 1 304 ? 2.264 -0.592 -28.706 1.00 75.06 304 ALA A CA 1
ATOM 2305 C C . ALA A 1 304 ? 1.751 -1.183 -27.377 1.00 75.06 304 ALA A C 1
ATOM 2307 O O . ALA A 1 304 ? 2.450 -1.974 -26.749 1.00 75.06 304 ALA A O 1
ATOM 2308 N N . ASN A 1 305 ? 0.549 -0.802 -26.934 1.00 73.19 305 ASN A N 1
ATOM 2309 C CA . ASN A 1 305 ? -0.046 -1.247 -25.675 1.00 73.19 305 ASN A CA 1
ATOM 2310 C C . ASN A 1 305 ? -1.349 -2.046 -25.866 1.00 73.19 305 ASN A C 1
ATOM 2312 O O . ASN A 1 305 ? -2.039 -2.312 -24.878 1.00 73.19 305 ASN A O 1
ATOM 2316 N N . GLN A 1 306 ? -1.688 -2.456 -27.096 1.00 76.94 306 GLN A N 1
ATOM 2317 C CA . GLN A 1 306 ? -2.943 -3.161 -27.401 1.00 76.94 306 GLN A CA 1
ATOM 2318 C C . GLN A 1 306 ? -3.155 -4.411 -26.546 1.00 76.94 306 GLN A C 1
ATOM 2320 O O . GLN A 1 306 ? -4.246 -4.601 -26.015 1.00 76.94 306 GLN A O 1
ATOM 2325 N N . GLU A 1 307 ? -2.113 -5.215 -26.328 1.00 73.00 307 GLU A N 1
ATOM 2326 C CA . GLU A 1 307 ? -2.205 -6.402 -25.471 1.00 73.00 307 GLU A CA 1
ATOM 2327 C C . GLU A 1 307 ? -2.521 -6.049 -24.012 1.00 73.00 307 GLU A C 1
ATOM 2329 O O . GLU A 1 307 ? -3.348 -6.695 -23.372 1.00 73.00 307 GLU A O 1
ATOM 2334 N N . SER A 1 308 ? -1.893 -5.001 -23.469 1.00 71.06 308 SER A N 1
ATOM 2335 C CA . SER A 1 308 ? -2.145 -4.574 -22.089 1.00 71.06 308 SER A CA 1
ATOM 2336 C C . SER A 1 308 ? -3.561 -4.027 -21.916 1.00 71.06 308 SER A C 1
ATOM 2338 O O . SER A 1 308 ? -4.190 -4.291 -20.891 1.00 71.06 308 SER A O 1
ATOM 2340 N N . ILE A 1 309 ? -4.063 -3.298 -22.916 1.00 71.12 309 ILE A N 1
ATOM 2341 C CA . ILE A 1 309 ? -5.442 -2.802 -22.963 1.00 71.12 309 ILE A CA 1
ATOM 2342 C C . ILE A 1 309 ? -6.419 -3.983 -23.059 1.00 71.12 309 ILE A C 1
ATOM 2344 O O . ILE A 1 309 ? -7.402 -4.031 -22.320 1.00 71.12 309 ILE A O 1
ATOM 2348 N N . GLY A 1 310 ? -6.122 -4.965 -23.917 1.00 71.00 310 GLY A N 1
ATOM 2349 C CA . GLY A 1 310 ? -6.911 -6.186 -24.082 1.00 71.00 310 GLY A CA 1
ATOM 2350 C C . GLY A 1 310 ? -7.021 -6.994 -22.789 1.00 71.00 310 GLY A C 1
ATOM 2351 O O . GLY A 1 310 ? -8.123 -7.394 -22.410 1.00 71.00 310 GLY A O 1
ATOM 2352 N N . ARG A 1 311 ? -5.914 -7.152 -22.050 1.00 72.62 311 ARG A N 1
ATOM 2353 C CA . ARG A 1 311 ? -5.912 -7.818 -20.737 1.00 72.62 311 ARG A CA 1
ATOM 2354 C C . ARG A 1 311 ? -6.777 -7.085 -19.712 1.00 72.62 311 ARG A C 1
ATOM 2356 O O . ARG A 1 311 ? -7.581 -7.723 -19.038 1.00 72.62 311 ARG A O 1
ATOM 2363 N N . ALA A 1 312 ? -6.684 -5.755 -19.638 1.00 66.88 312 ALA A N 1
ATOM 2364 C CA . ALA A 1 312 ? -7.501 -4.956 -18.720 1.00 66.88 312 ALA A CA 1
ATOM 2365 C C . ALA A 1 312 ? -9.008 -5.085 -19.011 1.00 66.88 312 ALA A C 1
ATOM 2367 O O . ALA A 1 312 ? -9.817 -5.205 -18.092 1.00 66.88 312 ALA A O 1
ATOM 2368 N N . ILE A 1 313 ? -9.390 -5.110 -20.291 1.00 64.75 313 ILE A N 1
ATOM 2369 C CA . ILE A 1 313 ? -10.784 -5.308 -20.715 1.00 64.75 313 ILE A CA 1
ATOM 2370 C C . ILE A 1 313 ? -11.267 -6.719 -20.393 1.00 64.75 313 ILE A C 1
ATOM 2372 O O . ILE A 1 313 ? -12.360 -6.884 -19.860 1.00 64.75 313 ILE A O 1
ATOM 2376 N N . THR A 1 314 ? -10.458 -7.728 -20.707 1.00 69.06 314 THR A N 1
ATOM 2377 C CA . THR A 1 314 ? -10.796 -9.137 -20.469 1.00 69.06 314 THR A CA 1
ATOM 2378 C C . THR A 1 314 ? -10.983 -9.402 -18.980 1.00 69.06 314 THR A C 1
ATOM 2380 O O . THR A 1 314 ? -11.965 -10.027 -18.582 1.00 69.06 314 THR A O 1
ATOM 2383 N N . HIS A 1 315 ? -10.097 -8.849 -18.147 1.00 70.12 315 HIS A N 1
ATOM 2384 C CA . HIS A 1 315 ? -10.233 -8.892 -16.697 1.00 70.12 315 HIS A CA 1
ATOM 2385 C C . HIS A 1 315 ? -11.550 -8.256 -16.241 1.00 70.12 315 HIS A C 1
ATOM 2387 O O . HIS A 1 315 ? -12.298 -8.889 -15.507 1.00 70.12 315 HIS A O 1
ATOM 2393 N N . ALA A 1 316 ? -11.877 -7.062 -16.738 1.00 65.81 316 ALA A N 1
ATOM 2394 C CA . ALA A 1 316 ? -13.104 -6.363 -16.370 1.00 65.81 316 ALA A CA 1
ATOM 2395 C C . ALA A 1 316 ? -14.376 -7.118 -16.764 1.00 65.81 316 ALA A C 1
ATOM 2397 O O . ALA A 1 316 ? -15.303 -7.235 -15.971 1.00 65.81 316 ALA A O 1
ATOM 2398 N N . VAL A 1 317 ? -14.410 -7.693 -17.970 1.00 63.84 317 VAL A N 1
ATOM 2399 C CA . VAL A 1 317 ? -15.525 -8.551 -18.397 1.00 63.84 317 VAL A CA 1
ATOM 2400 C C . VAL A 1 317 ? -15.656 -9.758 -17.466 1.00 63.84 317 VAL A C 1
ATOM 2402 O O . VAL A 1 317 ? -16.767 -10.104 -17.070 1.00 63.84 317 VAL A O 1
ATOM 2405 N N . ARG A 1 318 ? -14.533 -10.372 -17.071 1.00 66.94 318 ARG A N 1
ATOM 2406 C CA . ARG A 1 318 ? -14.510 -11.523 -16.158 1.00 66.94 318 ARG A CA 1
ATOM 2407 C C . ARG A 1 318 ? -14.993 -11.168 -14.749 1.00 66.94 318 ARG A C 1
ATOM 2409 O O . ARG A 1 318 ? -15.647 -11.994 -14.122 1.00 66.94 318 ARG A O 1
ATOM 2416 N N . THR A 1 319 ? -14.689 -9.969 -14.256 1.00 64.00 319 THR A N 1
ATOM 2417 C CA . THR A 1 319 ? -15.093 -9.498 -12.920 1.00 64.00 319 THR A CA 1
ATOM 2418 C C . THR A 1 319 ? -16.478 -8.849 -12.892 1.00 64.00 319 THR A C 1
ATOM 2420 O O . THR A 1 319 ? -16.943 -8.451 -11.827 1.00 64.00 319 THR A O 1
ATOM 2423 N N . GLY A 1 320 ? -17.163 -8.750 -14.037 1.00 65.75 320 GLY A N 1
ATOM 2424 C CA . GLY A 1 320 ? -18.463 -8.081 -14.145 1.00 65.75 320 GLY A CA 1
ATOM 2425 C C . GLY A 1 320 ? -18.379 -6.549 -14.143 1.00 65.75 320 GLY A C 1
ATOM 2426 O O . GLY A 1 320 ? -19.404 -5.875 -14.034 1.00 65.75 320 GLY A O 1
ATOM 2427 N N . ASP A 1 321 ? -17.180 -5.985 -14.284 1.00 69.75 321 ASP A N 1
ATOM 2428 C CA . ASP A 1 321 ? -16.967 -4.554 -14.459 1.00 69.75 321 ASP A CA 1
ATOM 2429 C C . ASP A 1 321 ? -17.323 -4.094 -15.880 1.00 69.75 321 ASP A C 1
ATOM 2431 O O . ASP A 1 321 ? -17.179 -4.806 -16.877 1.00 69.75 321 ASP A O 1
ATOM 2435 N N . ALA A 1 322 ? -17.737 -2.831 -16.002 1.00 71.88 322 ALA A N 1
ATOM 2436 C CA . ALA A 1 322 ? -17.970 -2.223 -17.305 1.00 71.88 322 ALA A CA 1
ATOM 2437 C C . ALA A 1 322 ? -16.636 -2.069 -18.074 1.00 71.88 322 ALA A C 1
ATOM 2439 O O . ALA A 1 322 ? -15.751 -1.348 -17.601 1.00 71.88 322 ALA A O 1
ATOM 2440 N N . PRO A 1 323 ? -16.493 -2.606 -19.303 1.00 63.31 323 PRO A N 1
ATOM 2441 C CA . PRO A 1 323 ? -15.257 -2.496 -20.091 1.00 63.31 323 PRO A CA 1
ATOM 2442 C C . PRO A 1 323 ? -14.774 -1.052 -20.276 1.00 63.31 323 PRO A C 1
ATOM 2444 O O . PRO A 1 323 ? -13.582 -0.763 -20.228 1.00 63.31 323 PRO A O 1
ATOM 2447 N N . GLY A 1 324 ? -15.712 -0.109 -20.420 1.00 61.47 324 GLY A N 1
ATOM 2448 C CA . GLY A 1 324 ? -15.389 1.313 -20.541 1.00 61.47 324 GLY A CA 1
ATOM 2449 C C . GLY A 1 324 ? -14.770 1.925 -19.278 1.00 61.47 324 GLY A C 1
ATOM 2450 O O . GLY A 1 324 ? -13.949 2.840 -19.389 1.00 61.47 324 GLY A O 1
ATOM 2451 N N . LYS A 1 325 ? -15.121 1.411 -18.091 1.00 69.50 325 LYS A N 1
ATOM 2452 C CA . LYS A 1 325 ? -14.509 1.793 -16.810 1.00 69.50 325 LYS A CA 1
ATOM 2453 C C . LYS A 1 325 ? -13.080 1.256 -16.740 1.00 69.50 325 LYS A C 1
ATOM 2455 O O . LYS A 1 325 ? -12.169 2.032 -16.494 1.00 69.50 325 LYS A O 1
ATOM 2460 N N . ALA A 1 326 ? -12.861 -0.004 -17.102 1.00 66.50 326 ALA A N 1
ATOM 2461 C CA . ALA A 1 326 ? -11.529 -0.604 -17.100 1.00 66.50 326 ALA A CA 1
ATOM 2462 C C . ALA A 1 326 ? -10.555 0.046 -18.089 1.00 66.50 326 ALA A C 1
ATOM 2464 O O . ALA A 1 326 ? -9.423 0.343 -17.723 1.00 66.50 326 ALA A O 1
ATOM 2465 N N . VAL A 1 327 ? -10.998 0.371 -19.310 1.00 62.53 327 VAL A N 1
ATOM 2466 C CA . VAL A 1 327 ? -10.187 1.168 -20.251 1.00 62.53 327 VAL A CA 1
ATOM 2467 C C . VAL A 1 327 ? -9.908 2.554 -19.669 1.00 62.53 327 VAL A C 1
ATOM 2469 O O . VAL A 1 327 ? -8.790 3.050 -19.745 1.00 62.53 327 VAL A O 1
ATOM 2472 N N . SER A 1 328 ? -10.905 3.182 -19.042 1.00 61.84 328 SER A N 1
ATOM 2473 C CA . SER A 1 328 ? -10.746 4.491 -18.400 1.00 61.84 328 SER A CA 1
ATOM 2474 C C . SER A 1 328 ? -9.767 4.484 -17.228 1.00 61.84 328 SER A C 1
ATOM 2476 O O . SER A 1 328 ? -9.051 5.471 -17.046 1.00 61.84 328 SER A O 1
ATOM 2478 N N . ASP A 1 329 ? -9.748 3.410 -16.446 1.00 65.88 329 ASP A N 1
ATOM 2479 C CA . ASP A 1 329 ? -8.877 3.233 -15.289 1.00 65.88 329 ASP A CA 1
ATOM 2480 C C . ASP A 1 329 ? -7.468 2.828 -15.729 1.00 65.88 329 ASP A C 1
ATOM 2482 O O . ASP A 1 329 ? -6.505 3.408 -15.237 1.00 65.88 329 ASP A O 1
ATOM 2486 N N . TRP A 1 330 ? -7.332 1.983 -16.757 1.00 72.19 330 TRP A N 1
ATOM 2487 C CA . TRP A 1 330 ? -6.054 1.699 -17.417 1.00 72.19 330 TRP A CA 1
ATOM 2488 C C . TRP A 1 330 ? -5.422 2.980 -17.980 1.00 72.19 330 TRP A C 1
ATOM 2490 O O . TRP A 1 330 ? -4.258 3.279 -17.718 1.00 72.19 330 TRP A O 1
ATOM 2500 N N . VAL A 1 331 ? -6.215 3.813 -18.667 1.00 59.88 331 VAL A N 1
ATOM 2501 C CA . VAL A 1 331 ? -5.780 5.137 -19.145 1.00 59.88 331 VAL A CA 1
ATOM 2502 C C . VAL A 1 331 ? -5.444 6.072 -17.997 1.00 59.88 331 VAL A C 1
ATOM 2504 O O . VAL A 1 331 ? -4.545 6.889 -18.131 1.00 59.88 331 VAL A O 1
ATOM 2507 N N . ARG A 1 332 ? -6.149 6.013 -16.866 1.00 62.72 332 ARG A N 1
ATOM 2508 C CA . ARG A 1 332 ? -5.828 6.868 -15.718 1.00 62.72 332 ARG A CA 1
ATOM 2509 C C . ARG A 1 332 ? -4.519 6.429 -15.053 1.00 62.72 332 ARG A C 1
ATOM 2511 O O . ARG A 1 332 ? -3.719 7.291 -14.710 1.00 62.72 332 ARG A O 1
ATOM 2518 N N . ALA A 1 333 ? -4.305 5.123 -14.921 1.00 64.69 333 ALA A N 1
ATOM 2519 C CA . ALA A 1 333 ? -3.131 4.530 -14.294 1.00 64.69 333 ALA A CA 1
ATOM 2520 C C . ALA A 1 333 ? -1.862 4.682 -15.147 1.00 64.69 333 ALA A C 1
ATOM 2522 O O . ALA A 1 333 ? -0.799 4.960 -14.606 1.00 64.69 333 ALA A O 1
ATOM 2523 N N . ARG A 1 334 ? -1.970 4.537 -16.477 1.00 63.75 334 ARG A N 1
ATOM 2524 C CA . ARG A 1 334 ? -0.820 4.557 -17.406 1.00 63.75 334 ARG A CA 1
ATOM 2525 C C . ARG A 1 334 ? -0.758 5.770 -18.326 1.00 63.75 334 ARG A C 1
ATOM 2527 O O . ARG A 1 334 ? 0.283 6.085 -18.895 1.00 63.75 334 ARG A O 1
ATOM 2534 N N . GLY A 1 335 ? -1.861 6.495 -18.476 1.00 51.22 335 GLY A N 1
ATOM 2535 C CA . GLY A 1 335 ? -1.907 7.700 -19.299 1.00 51.22 335 GLY A CA 1
ATOM 2536 C C . GLY A 1 335 ? -1.056 8.829 -18.731 1.00 51.22 335 GLY A C 1
ATOM 2537 O O . GLY A 1 335 ? -0.538 9.623 -19.504 1.00 51.22 335 GLY A O 1
ATOM 2538 N N . SER A 1 336 ? -0.822 8.893 -17.419 1.00 51.38 336 SER A N 1
ATOM 2539 C CA . SER A 1 336 ? 0.151 9.840 -16.858 1.00 51.38 336 SER A CA 1
ATOM 2540 C C . SER A 1 336 ? 1.553 9.637 -17.456 1.00 51.38 336 SER A C 1
ATOM 2542 O O . SER A 1 336 ? 2.204 10.628 -17.770 1.00 51.38 336 SER A O 1
ATOM 2544 N N . GLU A 1 337 ? 1.984 8.401 -17.734 1.00 50.84 337 GLU A N 1
ATOM 2545 C CA . GLU A 1 337 ? 3.227 8.090 -18.462 1.00 50.84 337 GLU A CA 1
ATOM 2546 C C . GLU A 1 337 ? 3.120 8.390 -19.967 1.00 50.84 337 GLU A C 1
ATOM 2548 O O . GLU A 1 337 ? 3.999 9.036 -20.535 1.00 50.84 337 GLU A O 1
ATOM 2553 N N . ALA A 1 338 ? 2.017 8.010 -20.617 1.00 46.69 338 ALA A N 1
ATOM 2554 C CA . ALA A 1 338 ? 1.803 8.256 -22.050 1.00 46.69 338 ALA A CA 1
ATOM 2555 C C . ALA A 1 338 ? 1.770 9.755 -22.413 1.00 46.69 338 ALA A C 1
ATOM 2557 O O . ALA A 1 338 ? 2.307 10.186 -23.434 1.00 46.69 338 ALA A O 1
ATOM 2558 N N . PHE A 1 339 ? 1.121 10.560 -21.566 1.00 48.16 339 PHE A N 1
ATOM 2559 C CA . PHE A 1 339 ? 0.912 11.997 -21.757 1.00 48.16 339 PHE A CA 1
ATOM 2560 C C . PHE A 1 339 ? 2.037 12.857 -21.149 1.00 48.16 339 PHE A C 1
ATOM 2562 O O . PHE A 1 339 ? 2.167 14.032 -21.514 1.00 48.16 339 PHE A O 1
ATOM 2569 N N . SER A 1 340 ? 2.868 12.313 -20.249 1.00 47.75 340 SER A N 1
ATOM 2570 C CA . SER A 1 340 ? 4.074 12.995 -19.737 1.00 47.75 340 SER A CA 1
ATOM 2571 C C . SER A 1 340 ? 5.261 12.927 -20.698 1.00 47.75 340 SER A C 1
ATOM 2573 O O . SER A 1 340 ? 6.085 13.836 -20.686 1.00 47.75 340 SER A O 1
ATOM 2575 N N . GLN A 1 341 ? 5.305 11.942 -21.600 1.00 42.91 341 GLN A N 1
ATOM 2576 C CA . GLN A 1 341 ? 6.297 11.889 -22.684 1.00 42.91 341 GLN A CA 1
ATOM 2577 C C . GLN A 1 341 ? 5.991 12.836 -23.862 1.00 42.91 341 GLN A C 1
ATOM 2579 O O . GLN A 1 341 ? 6.768 12.924 -24.815 1.00 42.91 341 GLN A O 1
ATOM 2584 N N . ILE A 1 342 ? 4.880 13.581 -23.814 1.00 44.75 342 ILE A N 1
ATOM 2585 C CA . ILE A 1 342 ? 4.585 14.654 -24.772 1.00 44.75 342 ILE A CA 1
ATOM 2586 C C . ILE A 1 342 ? 5.335 15.918 -24.315 1.00 44.75 342 ILE A C 1
ATOM 2588 O O . ILE A 1 342 ? 5.017 16.439 -23.242 1.00 44.75 342 ILE A O 1
ATOM 2592 N N . PRO A 1 343 ? 6.308 16.433 -25.096 1.00 41.19 343 PRO A N 1
ATOM 2593 C CA . PRO A 1 343 ? 7.174 17.527 -24.667 1.00 41.19 343 PRO A CA 1
ATOM 2594 C C . PRO A 1 343 ? 6.402 18.763 -24.198 1.00 41.19 343 PRO A C 1
ATOM 2596 O O . PRO A 1 343 ? 5.507 19.265 -24.879 1.00 41.19 343 PRO A O 1
ATOM 2599 N N . GLU A 1 344 ? 6.821 19.309 -23.060 1.00 40.75 344 GLU A N 1
ATOM 2600 C CA . GLU A 1 344 ? 6.228 20.468 -22.382 1.00 40.75 344 GLU A CA 1
ATOM 2601 C C . GLU A 1 344 ? 6.130 21.728 -23.270 1.00 40.75 344 GLU A C 1
ATOM 2603 O O . GLU A 1 344 ? 5.228 22.551 -23.111 1.00 40.75 344 GLU A O 1
ATOM 2608 N N . ALA A 1 345 ? 6.987 21.825 -24.294 1.00 34.94 345 ALA A N 1
ATOM 2609 C CA . ALA A 1 345 ? 6.984 22.881 -25.309 1.00 34.94 345 ALA A CA 1
ATOM 2610 C C . ALA A 1 345 ? 5.697 22.949 -26.162 1.00 34.94 345 ALA A C 1
ATOM 2612 O O . ALA A 1 345 ? 5.429 23.979 -26.780 1.00 34.94 345 ALA A O 1
ATOM 2613 N N . LEU A 1 346 ? 4.889 21.885 -26.193 1.00 38.72 346 LEU A N 1
ATOM 2614 C CA . LEU A 1 346 ? 3.621 21.836 -26.930 1.00 38.72 346 LEU A CA 1
ATOM 2615 C C . LEU A 1 346 ? 2.402 22.155 -26.049 1.00 38.72 346 LEU A C 1
ATOM 2617 O O . LEU A 1 346 ? 1.377 22.588 -26.570 1.00 38.72 346 LEU A O 1
ATOM 2621 N N . ARG A 1 347 ? 2.527 22.062 -24.715 1.00 42.97 347 ARG A N 1
ATOM 2622 C CA . ARG A 1 347 ? 1.465 22.456 -23.767 1.00 42.97 347 ARG A CA 1
ATOM 2623 C C . ARG A 1 347 ? 1.228 23.970 -23.743 1.00 42.97 347 ARG A C 1
ATOM 2625 O O . ARG A 1 347 ? 0.113 24.404 -23.495 1.00 42.97 347 ARG A O 1
ATOM 2632 N N . ARG A 1 348 ? 2.248 24.775 -24.065 1.00 39.59 348 ARG A N 1
ATOM 2633 C CA . ARG A 1 348 ? 2.170 26.251 -24.064 1.00 39.59 348 ARG A CA 1
ATOM 2634 C C . ARG A 1 348 ? 1.580 26.876 -25.336 1.00 39.59 348 ARG A C 1
ATOM 2636 O O . ARG A 1 348 ? 1.427 28.087 -25.382 1.00 39.59 348 ARG A O 1
ATOM 2643 N N . LYS A 1 349 ? 1.257 26.093 -26.375 1.00 35.94 349 LYS A N 1
ATOM 2644 C CA . LYS A 1 349 ? 0.644 26.612 -27.618 1.00 35.94 349 LYS A CA 1
ATOM 2645 C C . LYS A 1 349 ? -0.893 26.597 -27.622 1.00 35.94 349 LYS A C 1
ATOM 2647 O O . LYS A 1 349 ? -1.482 26.954 -28.637 1.00 35.94 349 LYS A O 1
ATOM 2652 N N . ALA A 1 350 ? -1.527 26.186 -26.522 1.00 31.94 350 ALA A N 1
ATOM 2653 C CA . ALA A 1 350 ? -2.985 26.143 -26.386 1.00 31.94 350 ALA A CA 1
ATOM 2654 C C . ALA A 1 350 ? -3.594 27.382 -25.702 1.00 31.94 350 ALA A C 1
ATOM 2656 O O . ALA A 1 350 ? -4.816 27.486 -25.672 1.00 31.94 350 ALA A O 1
ATOM 2657 N N . ASP A 1 351 ? -2.777 28.326 -25.227 1.00 31.03 351 ASP A N 1
ATOM 2658 C CA . ASP A 1 351 ? -3.260 29.652 -24.839 1.00 31.03 351 ASP A CA 1
ATOM 2659 C C . ASP A 1 351 ? -3.191 30.573 -26.068 1.00 31.03 351 ASP A C 1
ATOM 2661 O O . ASP A 1 351 ? -2.087 30.934 -26.498 1.00 31.03 351 ASP A O 1
ATOM 2665 N N . PRO A 1 352 ? -4.323 30.942 -26.699 1.00 31.69 352 PRO A N 1
ATOM 2666 C CA . PRO A 1 352 ? -4.330 32.140 -27.520 1.00 31.69 352 PRO A CA 1
ATOM 2667 C C . PRO A 1 352 ? -4.216 33.371 -26.597 1.00 31.69 352 PRO A C 1
ATOM 2669 O O . PRO A 1 352 ? -4.568 33.275 -25.419 1.00 31.69 352 PRO A O 1
ATOM 2672 N N . PRO A 1 353 ? -3.714 34.512 -27.102 1.00 41.16 353 PRO A N 1
ATOM 2673 C CA . PRO A 1 353 ? -3.738 35.769 -26.356 1.00 41.16 353 PRO A CA 1
ATOM 2674 C C . PRO A 1 353 ? -5.151 36.185 -25.930 1.00 41.16 353 PRO A C 1
ATOM 2676 O O . PRO A 1 353 ? -6.118 35.851 -26.659 1.00 41.16 353 PRO A O 1
#

Secondary structure (DSSP, 8-state):
--SEE--HHHHHHS-HHHHHHHHHHHHHS-EE-TTT--EE-TT--SPEEEEEEEETTEEEEEEEEETTT--SEEEE--S--SS-TTTT-PEEEEEEEPPTT-SS-EEEEEEE-TT---GGG-HHHHHHHHHHTTPEEE-S-TTT---PEEEEEEEEEETTEEEEEETTEEEEEETT--PPTTHHHHHHHH-EEEEEESS--GGG--HHHHHHHHHTT-EEEEEEEEE-TTS----TT----PPPHHHHHHHHHHHHHHHHHTTT--HHHHHHHTT--HHHHHHHHHHHHHTSHHHHHHHHHHHHTHHHHHHHHHHHHHHT--HHHHHHHHHHHHHHHHHHSS-GGGGGGS---